Protein AF-0000000079853183 (afdb_homodimer)

Structure (mmCIF, N/CA/C/O backbone):
data_AF-0000000079853183-model_v1
#
loop_
_entity.id
_entity.type
_entity.pdbx_description
1 polymer 'Uncharacterized protein'
#
loop_
_atom_site.group_PDB
_atom_site.id
_atom_site.type_symbol
_atom_site.label_atom_id
_atom_site.label_alt_id
_atom_site.label_comp_id
_atom_site.label_asym_id
_atom_site.label_entity_id
_atom_site.label_seq_id
_atom_site.pdbx_PDB_ins_code
_atom_site.Cartn_x
_atom_site.Cartn_y
_atom_site.Cartn_z
_atom_site.occupancy
_atom_site.B_iso_or_equiv
_atom_site.auth_seq_id
_atom_site.auth_comp_id
_atom_site.auth_asym_id
_atom_site.auth_atom_id
_atom_site.pdbx_PDB_model_num
ATOM 1 N N . MET A 1 1 ? -36.906 18.156 43.125 1 25.98 1 MET A N 1
ATOM 2 C CA . MET A 1 1 ? -35.531 18.531 42.781 1 25.98 1 MET A CA 1
ATOM 3 C C . MET A 1 1 ? -35.062 17.734 41.562 1 25.98 1 MET A C 1
ATOM 5 O O . MET A 1 1 ? -35.094 16.5 41.594 1 25.98 1 MET A O 1
ATOM 9 N N . ALA A 1 2 ? -35.094 18.25 40.281 1 33.69 2 ALA A N 1
ATOM 10 C CA . ALA A 1 2 ? -35.031 17.578 38.969 1 33.69 2 ALA A CA 1
ATOM 11 C C . ALA A 1 2 ? -33.625 17.062 38.719 1 33.69 2 ALA A C 1
ATOM 13 O O . ALA A 1 2 ? -32.656 17.812 38.781 1 33.69 2 ALA A O 1
ATOM 14 N N . PHE A 1 3 ? -33.188 15.844 38.969 1 27.75 3 PHE A N 1
ATOM 15 C CA . PHE A 1 3 ? -31.875 15.227 38.812 1 27.75 3 PHE A CA 1
ATOM 16 C C . PHE A 1 3 ? -31.453 15.242 37.375 1 27.75 3 PHE A C 1
ATOM 18 O O . PHE A 1 3 ? -32.156 14.711 36.5 1 27.75 3 PHE A O 1
ATOM 25 N N . GLY A 1 4 ? -30.906 16.328 36.781 1 29.77 4 GLY A N 1
ATOM 26 C CA . GLY A 1 4 ? -30.391 16.516 35.406 1 29.77 4 GLY A CA 1
ATOM 27 C C . GLY A 1 4 ? -29.344 15.492 35.031 1 29.77 4 GLY A C 1
ATOM 28 O O . GLY A 1 4 ? -28.266 15.461 35.594 1 29.77 4 GLY A O 1
ATOM 29 N N . ILE A 1 5 ? -29.641 14.281 34.688 1 30.3 5 ILE A N 1
ATOM 30 C CA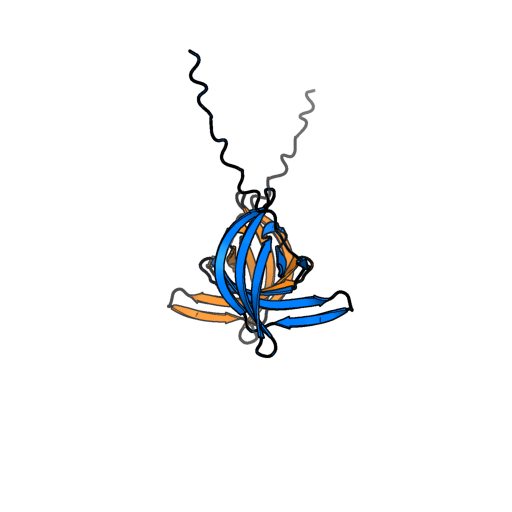 . ILE A 1 5 ? -28.781 13.211 34.219 1 30.3 5 ILE A CA 1
ATOM 31 C C . ILE A 1 5 ? -27.875 13.727 33.125 1 30.3 5 ILE A C 1
ATOM 33 O O . ILE A 1 5 ? -28.344 14.141 32.062 1 30.3 5 ILE A O 1
ATOM 37 N N . GLY A 1 6 ? -26.719 14.414 33.281 1 31.03 6 GLY A N 1
ATOM 38 C CA . GLY A 1 6 ? -25.672 14.945 32.438 1 31.03 6 GLY A CA 1
ATOM 39 C C . GLY A 1 6 ? -25.125 13.93 31.453 1 31.03 6 GLY A C 1
ATOM 40 O O . GLY A 1 6 ? -24.484 12.961 31.844 1 31.03 6 GLY A O 1
ATOM 41 N N . ILE A 1 7 ? -25.906 13.406 30.5 1 30.7 7 ILE A N 1
ATOM 42 C CA . ILE A 1 7 ? -25.438 12.5 29.453 1 30.7 7 ILE A CA 1
ATOM 43 C C . ILE A 1 7 ? -24.125 13.023 28.859 1 30.7 7 ILE A C 1
ATOM 45 O O . ILE A 1 7 ? -24.062 14.164 28.391 1 30.7 7 ILE A O 1
ATOM 49 N N . ASN A 1 8 ? -22.953 12.773 29.391 1 30.59 8 ASN A N 1
ATOM 50 C CA . ASN A 1 8 ? -21.641 13.016 28.812 1 30.59 8 ASN A CA 1
ATOM 51 C C . ASN A 1 8 ? -21.547 12.523 27.375 1 30.59 8 ASN A C 1
ATOM 53 O O . ASN A 1 8 ? -21.734 11.336 27.109 1 30.59 8 ASN A O 1
ATOM 57 N N . THR A 1 9 ? -22.125 13.125 26.375 1 31.36 9 THR A N 1
ATOM 58 C CA . THR A 1 9 ? -21.953 12.906 24.953 1 31.36 9 THR A CA 1
ATOM 59 C C . THR A 1 9 ? -20.469 12.75 24.609 1 31.36 9 THR A C 1
ATOM 61 O O . THR A 1 9 ? -19.719 13.719 24.656 1 31.36 9 THR A O 1
ATOM 64 N N . GLU A 1 10 ? -19.797 11.82 25.047 1 32.47 10 GLU A N 1
ATOM 65 C CA . GLU A 1 10 ? -18.438 11.484 24.625 1 32.47 10 GLU A CA 1
ATOM 66 C C . GLU A 1 10 ? -18.25 11.719 23.125 1 32.47 10 GLU A C 1
ATOM 68 O O . GLU A 1 10 ? -19.078 11.312 22.312 1 32.47 10 GLU A O 1
ATOM 73 N N . VAL A 1 11 ? -17.406 12.656 22.703 1 35.25 11 VAL A N 1
ATOM 74 C CA . VAL A 1 11 ? -16.906 13.297 21.5 1 35.25 11 VAL A CA 1
ATOM 75 C C . VAL A 1 11 ? -16.625 12.242 20.422 1 35.25 11 VAL A C 1
ATOM 77 O O . VAL A 1 11 ? -16.125 11.156 20.734 1 35.25 11 VAL A O 1
ATOM 80 N N . THR A 1 12 ? -17.266 12.039 19.312 1 36.81 12 THR A N 1
ATOM 81 C CA . THR A 1 12 ? -16.797 11.578 18 1 36.81 12 THR A CA 1
ATOM 82 C C . THR A 1 12 ? -15.297 11.836 17.859 1 36.81 12 THR A C 1
ATOM 84 O O . THR A 1 12 ? -14.828 12.945 18.125 1 36.81 12 THR A O 1
ATOM 87 N N . ASP A 1 13 ? -14.359 10.992 18.234 1 38.91 13 ASP A N 1
ATOM 88 C CA . ASP A 1 13 ? -12.914 11.109 18.047 1 38.91 13 ASP A CA 1
ATOM 89 C C . ASP A 1 13 ? -12.602 11.875 16.75 1 38.91 13 ASP A C 1
ATOM 91 O O . ASP A 1 13 ? -12.555 11.289 15.672 1 38.91 13 ASP A O 1
ATOM 95 N N . LYS A 1 14 ? -13.164 12.859 16.312 1 48.09 14 LYS A N 1
ATOM 96 C CA . LYS A 1 14 ? -12.883 13.828 15.266 1 48.09 14 LYS A CA 1
ATOM 97 C C . LYS A 1 14 ? -11.398 14.195 15.234 1 48.09 14 LYS A C 1
ATOM 99 O O . LYS A 1 14 ? -10.977 15.156 15.875 1 48.09 14 LYS A O 1
ATOM 104 N N . GLY A 1 15 ? -10.461 13.227 15.273 1 53.38 15 GLY A N 1
ATOM 105 C CA . GLY A 1 15 ? -9.047 13.547 15.32 1 53.38 15 GLY A CA 1
ATOM 106 C C . GLY A 1 15 ? -8.641 14.609 14.312 1 53.38 15 GLY A C 1
ATOM 107 O O . GLY A 1 15 ? -9.133 14.617 13.18 1 53.38 15 GLY A O 1
ATOM 108 N N . GLU A 1 16 ? -8.703 15.766 14.633 1 65.25 16 GLU A N 1
ATOM 109 C CA . GLU A 1 16 ? -8.102 16.797 13.797 1 65.25 16 GLU A CA 1
ATOM 110 C C . GLU A 1 16 ? -6.621 16.516 13.547 1 65.25 16 GLU A C 1
ATOM 112 O O . GLU A 1 16 ? -5.898 16.109 14.469 1 65.25 16 GLU A O 1
ATOM 117 N N . ILE A 1 17 ? -6.391 16.234 12.18 1 70.31 17 ILE A N 1
ATOM 118 C CA . ILE A 1 17 ? -4.973 16.156 11.844 1 70.31 17 ILE A CA 1
ATOM 119 C C . ILE A 1 17 ? -4.305 17.5 12.07 1 70.31 17 ILE A C 1
ATOM 121 O O . ILE A 1 17 ? -4.664 18.5 11.43 1 70.31 17 ILE A O 1
ATOM 125 N N . ARG A 1 18 ? -3.504 17.547 13.156 1 77.5 18 ARG A N 1
ATOM 126 C CA . ARG A 1 18 ? -2.785 18.781 13.484 1 77.5 18 ARG A CA 1
ATOM 127 C C . ARG A 1 18 ? -1.357 18.734 12.953 1 77.5 18 ARG A C 1
ATOM 129 O O . ARG A 1 18 ? -0.728 17.672 12.938 1 77.5 18 ARG A O 1
ATOM 136 N N . GLY A 1 19 ? -0.875 19.891 12.383 1 83.94 19 GLY A N 1
ATOM 137 C CA . GLY A 1 19 ? 0.48 20.016 11.867 1 83.94 19 GLY A CA 1
ATOM 138 C C . GLY A 1 19 ? 0.535 20.219 10.367 1 83.94 19 GLY A C 1
ATOM 139 O O . GLY A 1 19 ? -0.504 20.328 9.711 1 83.94 19 GLY A O 1
ATOM 140 N N . ARG A 1 20 ? 1.754 20.422 9.961 1 89.81 20 ARG A N 1
ATOM 141 C CA . ARG A 1 20 ? 1.954 20.562 8.523 1 89.81 20 ARG A CA 1
ATOM 142 C C . ARG A 1 20 ? 1.73 19.234 7.805 1 89.81 20 ARG A C 1
ATOM 144 O O . ARG A 1 20 ? 2.346 18.219 8.148 1 89.81 20 ARG A O 1
ATOM 151 N N . GLN A 1 21 ? 0.854 19.281 6.902 1 92.56 21 GLN A N 1
ATOM 152 C CA . GLN A 1 21 ? 0.519 18.078 6.152 1 92.56 21 GLN A CA 1
ATOM 153 C C . GLN A 1 21 ? 1.112 18.125 4.746 1 92.56 21 GLN A C 1
ATOM 155 O O . GLN A 1 21 ? 1.067 19.156 4.082 1 92.56 21 GLN A O 1
ATOM 160 N N . MET A 1 22 ? 1.707 17.016 4.34 1 95.19 22 MET A N 1
ATOM 161 C CA . MET A 1 22 ? 2.287 16.891 3.006 1 95.19 22 MET A CA 1
ATOM 162 C C . MET A 1 22 ? 1.784 15.625 2.312 1 95.19 22 MET A C 1
ATOM 164 O O . MET A 1 22 ? 1.82 14.539 2.891 1 95.19 22 MET A O 1
ATOM 168 N N . GLU A 1 23 ? 1.275 15.844 1.088 1 96.56 23 GLU A N 1
ATOM 169 C CA . GLU A 1 23 ? 1.021 14.664 0.269 1 96.56 23 GLU A CA 1
ATOM 170 C C . GLU A 1 23 ? 2.324 13.977 -0.121 1 96.56 23 GLU A C 1
ATOM 172 O O . GLU A 1 23 ? 3.258 14.617 -0.601 1 96.56 23 GLU A O 1
ATOM 177 N N . VAL A 1 24 ? 2.414 12.688 0.066 1 98.31 24 VAL A N 1
ATOM 178 C CA . VAL A 1 24 ? 3.688 12 -0.124 1 98.31 24 VAL A CA 1
ATOM 179 C C . VAL A 1 24 ? 3.477 10.734 -0.956 1 98.31 24 VAL A C 1
ATOM 181 O O . VAL A 1 24 ? 2.377 10.18 -0.982 1 98.31 24 VAL A O 1
ATOM 184 N N . ALA A 1 25 ? 4.488 10.383 -1.72 1 98.69 25 ALA A N 1
ATOM 185 C CA . ALA A 1 25 ? 4.578 9.031 -2.279 1 98.69 25 ALA A CA 1
ATOM 186 C C . ALA A 1 25 ? 5.176 8.062 -1.268 1 98.69 25 ALA A C 1
ATOM 188 O O . ALA A 1 25 ? 6.09 8.414 -0.52 1 98.69 25 ALA A O 1
ATOM 189 N N . VAL A 1 26 ? 4.668 6.875 -1.236 1 98.75 26 VAL A N 1
ATOM 190 C CA . VAL A 1 26 ? 5.121 5.93 -0.222 1 98.75 26 VAL A CA 1
ATOM 191 C C . VAL A 1 26 ? 5.301 4.547 -0.846 1 98.75 26 VAL A C 1
ATOM 193 O O . VAL A 1 26 ? 4.41 4.051 -1.54 1 98.75 26 VAL A O 1
ATOM 196 N N . GLY A 1 27 ? 6.496 3.986 -0.7 1 98.62 27 GLY A N 1
ATOM 197 C CA . GLY A 1 27 ? 6.684 2.557 -0.892 1 98.62 27 GLY A CA 1
ATOM 198 C C . GLY A 1 27 ? 6.32 1.738 0.332 1 98.62 27 GLY A C 1
ATOM 199 O O . GLY A 1 27 ? 6.816 2 1.43 1 98.62 27 GLY A O 1
ATOM 200 N N . CYS A 1 28 ? 5.5 0.729 0.17 1 98 28 CYS A N 1
ATOM 201 C CA . CYS A 1 28 ? 5.023 -0.04 1.313 1 98 28 CYS A CA 1
ATOM 202 C C . CYS A 1 28 ? 5.027 -1.533 1.009 1 98 28 CYS A C 1
ATOM 204 O O . CYS A 1 28 ? 4.984 -1.933 -0.156 1 98 28 CYS A O 1
ATOM 206 N N . TRP A 1 29 ? 5.117 -2.25 2.107 1 98.44 29 TRP A N 1
ATOM 207 C CA . TRP A 1 29 ? 4.918 -3.695 2.086 1 98.44 29 TRP A CA 1
ATOM 208 C C . TRP A 1 29 ? 3.639 -4.078 2.824 1 98.44 29 TRP A C 1
ATOM 210 O O . TRP A 1 29 ? 3.436 -3.678 3.975 1 98.44 29 TRP A O 1
ATOM 220 N N . PHE A 1 30 ? 2.775 -4.789 2.158 1 98.38 30 PHE A N 1
ATOM 221 C CA . PHE A 1 30 ? 1.608 -5.41 2.773 1 98.38 30 PHE A CA 1
ATOM 222 C C . PHE A 1 30 ? 1.848 -6.895 3.018 1 98.38 30 PHE A C 1
ATOM 224 O O . PHE A 1 30 ? 2.098 -7.648 2.076 1 98.38 30 PHE A O 1
ATOM 231 N N . THR A 1 31 ? 1.721 -7.281 4.211 1 97.94 31 THR A N 1
ATOM 232 C CA . THR A 1 31 ? 1.8 -8.711 4.473 1 97.94 31 THR A CA 1
ATOM 233 C C . THR A 1 31 ? 0.497 -9.406 4.086 1 97.94 31 THR A C 1
ATOM 235 O O . THR A 1 31 ? -0.537 -8.75 3.928 1 97.94 31 THR A O 1
ATOM 238 N N . SER A 1 32 ? 0.526 -10.695 3.969 1 97 32 SER A N 1
ATOM 239 C CA . SER A 1 32 ? -0.671 -11.453 3.615 1 97 32 SER A CA 1
ATOM 240 C C . SER A 1 32 ? -1.735 -11.344 4.703 1 97 32 SER A C 1
ATOM 242 O O . SER A 1 32 ? -2.918 -11.578 4.445 1 97 32 SER A O 1
ATOM 244 N N . LYS A 1 33 ? -1.339 -10.961 5.852 1 95.31 33 LYS A N 1
ATOM 245 C CA . LYS A 1 33 ? -2.266 -10.883 6.98 1 95.31 33 LYS A CA 1
ATOM 246 C C . LYS A 1 33 ? -2.775 -9.461 7.172 1 95.31 33 LYS A C 1
ATOM 248 O O . LYS A 1 33 ? -3.506 -9.18 8.125 1 95.31 33 LYS A O 1
ATOM 253 N N . GLY A 1 34 ? -2.365 -8.539 6.359 1 94.5 34 GLY A N 1
ATOM 254 C CA . GLY A 1 34 ? -2.961 -7.215 6.383 1 94.5 34 GLY A CA 1
ATOM 255 C C . GLY A 1 34 ? -2.125 -6.199 7.133 1 94.5 34 GLY A C 1
ATOM 256 O O . GLY A 1 34 ? -2.582 -5.082 7.395 1 94.5 34 GLY A O 1
ATOM 257 N N . ASN A 1 35 ? -0.889 -6.641 7.539 1 95.56 35 ASN A N 1
ATOM 258 C CA . ASN A 1 35 ? 0.018 -5.648 8.109 1 95.56 35 ASN A CA 1
ATOM 259 C C . ASN A 1 35 ? 0.662 -4.793 7.02 1 95.56 35 ASN A C 1
ATOM 261 O O . ASN A 1 35 ? 1.093 -5.312 5.988 1 95.56 35 ASN A O 1
ATOM 265 N N . THR A 1 36 ? 0.672 -3.486 7.254 1 97.25 36 THR A N 1
ATOM 266 C CA . THR A 1 36 ? 1.245 -2.514 6.328 1 97.25 36 THR A CA 1
ATOM 267 C C . THR A 1 36 ? 2.525 -1.912 6.902 1 97.25 36 THR A C 1
ATOM 269 O O . THR A 1 36 ? 2.531 -1.408 8.023 1 97.25 36 THR A O 1
ATOM 272 N N . ILE A 1 37 ? 3.541 -1.928 6.102 1 97.25 37 ILE A N 1
ATOM 273 C CA . ILE A 1 37 ? 4.852 -1.466 6.551 1 97.25 37 ILE A CA 1
ATOM 274 C C . ILE A 1 37 ? 5.391 -0.425 5.574 1 97.25 37 ILE A C 1
ATOM 276 O O . ILE A 1 37 ? 5.945 -0.775 4.527 1 97.25 37 ILE A O 1
ATOM 280 N N . PRO A 1 38 ? 5.207 0.831 5.926 1 98.38 38 PRO A N 1
ATOM 281 C CA . PRO A 1 38 ? 5.863 1.835 5.086 1 98.38 38 PRO A CA 1
ATOM 282 C C . PRO A 1 38 ? 7.379 1.675 5.055 1 98.38 38 PRO A C 1
ATOM 284 O O . PRO A 1 38 ? 8.008 1.462 6.094 1 98.38 38 PRO A O 1
ATOM 287 N N . GLN A 1 39 ? 7.922 1.811 3.869 1 97.81 39 GLN A N 1
ATOM 288 C CA . GLN A 1 39 ? 9.344 1.522 3.727 1 97.81 39 GLN A CA 1
ATOM 289 C C . GLN A 1 39 ? 10.102 2.727 3.168 1 97.81 39 GLN A C 1
ATOM 291 O O . GLN A 1 39 ? 11.305 2.857 3.367 1 97.81 39 GLN A O 1
ATOM 296 N N . MET A 1 40 ? 9.477 3.557 2.459 1 98.25 40 MET A N 1
ATOM 297 C CA . MET A 1 40 ? 10.078 4.734 1.837 1 98.25 40 MET A CA 1
ATOM 298 C C . MET A 1 40 ? 9.039 5.836 1.652 1 98.25 40 MET A C 1
ATOM 300 O O . MET A 1 40 ? 7.887 5.562 1.314 1 98.25 40 MET A O 1
ATOM 304 N N . VAL A 1 41 ? 9.508 7.043 1.8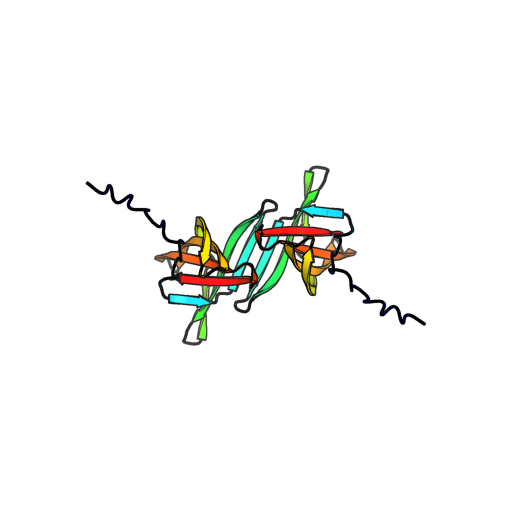47 1 98.19 41 VAL A N 1
ATOM 305 C CA . VAL A 1 41 ? 8.641 8.195 1.625 1 98.19 41 VAL A CA 1
ATOM 306 C C . VAL A 1 41 ? 9.352 9.211 0.733 1 98.19 41 VAL A C 1
ATOM 308 O O . VAL A 1 41 ? 10.547 9.469 0.906 1 98.19 41 VAL A O 1
ATOM 311 N N . LYS A 1 42 ? 8.602 9.68 -0.161 1 98.12 42 LYS A N 1
ATOM 312 C CA . LYS A 1 42 ? 9.102 10.727 -1.048 1 98.12 42 LYS A CA 1
ATOM 313 C C . LYS A 1 42 ? 8.125 11.891 -1.127 1 98.12 42 LYS A C 1
ATOM 315 O O . LYS A 1 42 ? 6.91 11.688 -1.189 1 98.12 42 LYS A O 1
ATOM 320 N N . TRP A 1 43 ? 8.672 13.086 -1.083 1 96.69 43 TRP A N 1
ATOM 321 C CA . TRP A 1 43 ? 7.801 14.242 -1.262 1 96.69 43 TRP A CA 1
ATOM 322 C C . TRP A 1 43 ? 8.562 15.406 -1.891 1 96.69 43 TRP A C 1
ATOM 324 O O . TRP A 1 43 ? 9.797 15.414 -1.897 1 96.69 43 TRP A O 1
ATOM 334 N N . GLU A 1 44 ? 7.789 16.203 -2.455 1 95.06 44 GLU A N 1
ATOM 335 C CA . GLU A 1 44 ? 8.312 17.453 -2.994 1 95.06 44 GLU A CA 1
ATOM 336 C C . GLU A 1 44 ? 7.992 18.641 -2.076 1 95.06 44 GLU A C 1
ATOM 338 O O . GLU A 1 44 ? 6.84 18.828 -1.69 1 95.06 44 GLU A O 1
ATOM 343 N N . ASP A 1 45 ? 9.109 19.406 -1.812 1 89.94 45 ASP A N 1
ATOM 344 C CA . ASP A 1 45 ? 8.844 20.547 -0.949 1 89.94 45 ASP A CA 1
ATOM 345 C C . ASP A 1 45 ? 8.43 21.781 -1.769 1 89.94 45 ASP A C 1
ATOM 347 O O . ASP A 1 45 ? 8.25 21.688 -2.984 1 89.94 45 ASP A O 1
ATOM 351 N N . ALA A 1 46 ? 8.172 22.906 -1.022 1 88.88 46 ALA A N 1
ATOM 352 C CA . ALA A 1 46 ? 7.641 24.141 -1.625 1 88.88 46 ALA A CA 1
ATOM 353 C C . ALA A 1 46 ? 8.594 24.672 -2.688 1 88.88 46 ALA A C 1
ATOM 355 O O . ALA A 1 46 ? 8.164 25.375 -3.609 1 88.88 46 ALA A O 1
ATOM 356 N N . GLU A 1 47 ? 9.867 24.391 -2.619 1 93.62 47 GLU A N 1
ATOM 357 C CA . GLU A 1 47 ? 10.867 24.891 -3.562 1 93.62 47 GLU A CA 1
ATOM 358 C C . GLU A 1 47 ? 11.031 23.938 -4.746 1 93.62 47 GLU A C 1
ATOM 360 O O . GLU A 1 47 ? 11.805 24.203 -5.664 1 93.62 47 GLU A O 1
ATOM 365 N N . GLY A 1 48 ? 10.367 22.859 -4.703 1 92.31 48 GLY A N 1
ATOM 366 C CA . GLY A 1 48 ? 10.422 21.891 -5.797 1 92.31 48 GLY A CA 1
ATOM 367 C C . GLY A 1 48 ? 11.461 20.812 -5.59 1 92.31 48 GLY A C 1
ATOM 368 O O . GLY A 1 48 ? 11.672 19.969 -6.469 1 92.31 48 GLY A O 1
ATOM 369 N N . PHE A 1 49 ? 12.133 20.828 -4.43 1 94.31 49 PHE A N 1
ATOM 370 C CA . PHE A 1 49 ? 13.133 19.797 -4.148 1 94.31 49 PHE A CA 1
ATOM 371 C C . PHE A 1 49 ? 12.461 18.516 -3.684 1 94.31 49 PHE A C 1
ATOM 373 O O . PHE A 1 49 ? 11.523 18.547 -2.883 1 94.31 49 PHE A O 1
ATOM 380 N N . VAL A 1 50 ? 12.961 17.422 -4.203 1 95.31 50 VAL A N 1
ATOM 381 C CA . VAL A 1 50 ? 12.43 16.109 -3.846 1 95.31 50 VAL A CA 1
ATOM 382 C C . VAL A 1 50 ? 13.242 15.516 -2.697 1 95.31 50 VAL A C 1
ATOM 384 O O . VAL A 1 50 ? 14.477 15.477 -2.752 1 95.31 50 VAL A O 1
ATOM 387 N N . HIS A 1 51 ? 12.508 15.109 -1.699 1 94.44 51 HIS A N 1
ATOM 388 C CA . HIS A 1 51 ? 13.109 14.453 -0.542 1 94.44 51 HIS A CA 1
ATOM 389 C C . HIS A 1 51 ? 12.711 12.984 -0.466 1 94.44 51 HIS A C 1
ATOM 391 O O . HIS A 1 51 ? 11.57 12.633 -0.783 1 94.44 51 HIS A O 1
ATOM 397 N N . THR A 1 52 ? 13.688 12.195 -0.102 1 96.69 52 THR A N 1
ATOM 398 C CA . THR A 1 52 ? 13.438 10.773 0.069 1 96.69 52 THR A CA 1
ATOM 399 C C . THR A 1 52 ? 13.938 10.297 1.432 1 96.69 52 THR A C 1
ATOM 401 O O . THR A 1 52 ? 15.055 10.617 1.84 1 96.69 52 THR A O 1
ATOM 404 N N . ILE A 1 53 ? 13.102 9.531 2.092 1 95.81 53 ILE A N 1
ATOM 405 C CA . ILE A 1 53 ? 13.484 8.914 3.355 1 95.81 53 ILE A CA 1
ATOM 406 C C . ILE A 1 53 ? 13.273 7.402 3.277 1 95.81 53 ILE A C 1
ATOM 408 O O . ILE A 1 53 ? 12.188 6.941 2.91 1 95.81 53 ILE A O 1
ATOM 412 N N . LYS A 1 54 ? 14.273 6.672 3.691 1 96.5 54 LYS A N 1
ATOM 413 C CA . LYS A 1 54 ? 14.172 5.215 3.682 1 96.5 54 LYS A CA 1
ATOM 414 C C . LYS A 1 54 ? 14.32 4.645 5.09 1 96.5 54 LYS A C 1
ATOM 416 O O . LYS A 1 54 ? 14.008 3.479 5.328 1 96.5 54 LYS A O 1
ATOM 421 N N . SER A 1 55 ? 14.883 5.434 5.934 1 96.81 55 SER A N 1
ATOM 422 C CA . SER A 1 55 ? 15.023 4.996 7.32 1 96.81 55 SER A CA 1
ATOM 423 C C . SER A 1 55 ? 13.773 5.332 8.133 1 96.81 55 SER A C 1
ATOM 425 O O . SER A 1 55 ? 13.68 6.414 8.711 1 96.81 55 SER A O 1
ATOM 427 N N . ILE A 1 56 ? 12.859 4.406 8.156 1 97.56 56 ILE A N 1
ATOM 428 C CA . ILE A 1 56 ? 11.57 4.578 8.828 1 97.56 56 ILE A CA 1
ATOM 429 C C . ILE A 1 56 ? 11.383 3.467 9.867 1 97.56 56 ILE A C 1
ATOM 431 O O . ILE A 1 56 ? 11.508 2.283 9.539 1 97.56 56 ILE A O 1
ATOM 435 N N . LYS A 1 57 ? 11.188 3.826 11.023 1 97.44 57 LYS A N 1
ATOM 436 C CA . LYS A 1 57 ? 10.812 2.904 12.086 1 97.44 57 LYS A CA 1
ATOM 437 C C . LYS A 1 57 ? 9.398 3.199 12.602 1 97.44 57 LYS A C 1
ATOM 439 O O . LYS A 1 57 ? 9.148 4.266 13.164 1 97.44 57 LYS A O 1
ATOM 444 N N . VAL A 1 58 ? 8.492 2.273 12.414 1 97.88 58 VAL A N 1
ATOM 445 C CA . VAL A 1 58 ? 7.133 2.445 12.922 1 97.88 58 VAL A CA 1
ATOM 446 C C . VAL A 1 58 ? 7.098 2.156 14.422 1 97.88 58 VAL A C 1
ATOM 448 O O . VAL A 1 58 ? 7.469 1.065 14.859 1 97.88 58 VAL A O 1
ATOM 451 N N . LEU A 1 59 ? 6.668 3.109 15.102 1 97.62 59 LEU A N 1
ATOM 452 C CA . LEU A 1 59 ? 6.582 2.955 16.547 1 97.62 59 LEU A CA 1
ATOM 453 C C . LEU A 1 59 ? 5.266 2.293 16.953 1 97.62 59 LEU A C 1
ATOM 455 O O . LEU A 1 59 ? 5.246 1.405 17.797 1 97.62 59 LEU A O 1
ATOM 459 N N . TYR A 1 60 ? 4.184 2.705 16.406 1 97.12 60 TYR A N 1
ATOM 460 C CA . TYR A 1 60 ? 2.869 2.088 16.547 1 97.12 60 TYR A CA 1
ATOM 461 C C . TYR A 1 60 ? 1.934 2.52 15.43 1 97.12 60 TYR A C 1
ATOM 463 O O . TYR A 1 60 ? 2.26 3.422 14.648 1 97.12 60 TYR A O 1
ATOM 471 N N . LYS A 1 61 ? 0.901 1.845 15.297 1 96.94 61 LYS A N 1
ATOM 472 C CA . LYS A 1 61 ? -0.125 2.18 14.32 1 96.94 61 LYS A CA 1
ATOM 473 C C . LYS A 1 61 ? -1.521 2.076 14.922 1 96.94 61 LYS A C 1
ATOM 475 O O . LYS A 1 61 ? -1.736 1.319 15.875 1 96.94 61 LYS A O 1
ATOM 480 N N . GLU A 1 62 ? -2.408 2.863 14.32 1 95.12 62 GLU A N 1
ATOM 481 C CA . GLU A 1 62 ? -3.781 2.896 14.82 1 95.12 62 GLU A CA 1
ATOM 482 C C . GLU A 1 62 ? -4.766 3.234 13.703 1 95.12 62 GLU A C 1
ATOM 484 O O . GLU A 1 62 ? -4.504 4.117 12.891 1 95.12 62 GLU A O 1
ATOM 489 N N . GLN A 1 63 ? -5.859 2.508 13.766 1 93.69 63 GLN A N 1
ATOM 490 C CA . GLN A 1 63 ? -6.949 2.879 12.867 1 93.69 63 GLN A CA 1
ATOM 491 C C . GLN A 1 63 ? -7.715 4.086 13.406 1 93.69 63 GLN A C 1
ATOM 493 O O . GLN A 1 63 ? -8.086 4.117 14.578 1 93.69 63 GLN A O 1
ATOM 498 N N . LYS A 1 64 ? -7.926 5.074 12.562 1 91.44 64 LYS A N 1
ATOM 499 C CA . LYS A 1 64 ? -8.617 6.297 12.961 1 91.44 64 LYS A CA 1
ATOM 500 C C . LYS A 1 64 ? -9.695 6.668 11.938 1 91.44 64 LYS A C 1
ATOM 502 O O . LYS A 1 64 ? -9.641 6.234 10.789 1 91.44 64 LYS A O 1
ATOM 507 N N . ASN A 1 65 ? -10.656 7.414 12.43 1 88.56 65 ASN A N 1
ATOM 508 C C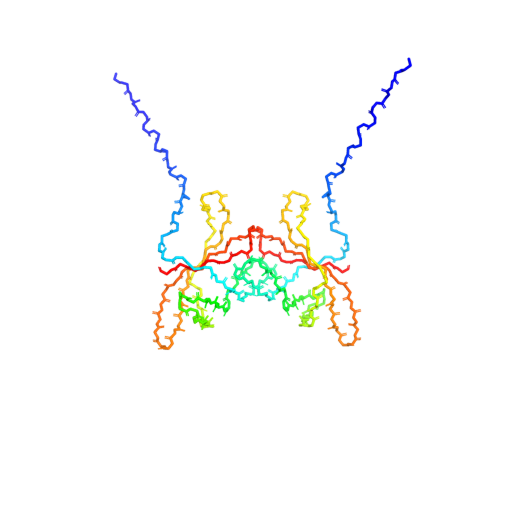A . ASN A 1 65 ? -11.656 8.055 11.578 1 88.56 65 ASN A CA 1
ATOM 509 C C . ASN A 1 65 ? -11.531 9.57 11.609 1 88.56 65 ASN A C 1
ATOM 511 O O . ASN A 1 65 ? -11.828 10.203 12.625 1 88.56 65 ASN A O 1
ATOM 515 N N . TYR A 1 66 ? -11.047 10.039 10.492 1 83.44 66 TYR A N 1
ATOM 516 C CA . TYR A 1 66 ? -10.938 11.484 10.375 1 83.44 66 TYR A CA 1
ATOM 517 C C . TYR A 1 66 ? -12.086 12.047 9.539 1 83.44 66 TYR A C 1
ATOM 519 O O . TYR A 1 66 ? -12.188 11.781 8.344 1 83.44 66 TYR A O 1
ATOM 527 N N . ALA A 1 67 ? -12.977 12.82 10.227 1 83.69 67 ALA A N 1
ATOM 528 C CA . ALA A 1 67 ? -14.102 13.438 9.516 1 83.69 67 ALA A CA 1
ATOM 529 C C . ALA A 1 67 ? -14.898 12.391 8.734 1 83.69 67 ALA A C 1
ATOM 531 O O . ALA A 1 67 ? -15.234 12.602 7.57 1 83.69 67 ALA A O 1
ATOM 532 N N . GLY A 1 68 ? -15.016 11.195 9.227 1 83.12 68 GLY A N 1
ATOM 533 C CA . GLY A 1 68 ? -15.812 10.148 8.609 1 83.12 68 GLY A CA 1
ATOM 534 C C . GLY A 1 68 ? -15.008 9.25 7.68 1 83.12 68 GLY A C 1
ATOM 535 O O . GLY A 1 68 ? -15.555 8.32 7.09 1 83.12 68 GLY A O 1
ATOM 536 N N . VAL A 1 69 ? -13.82 9.641 7.523 1 87.38 69 VAL A N 1
ATOM 537 C CA . VAL A 1 69 ? -12.984 8.867 6.613 1 87.38 69 VAL A CA 1
ATOM 538 C C . VAL A 1 69 ? -12.133 7.883 7.41 1 87.38 69 VAL A C 1
ATOM 540 O O . VAL A 1 69 ? -11.438 8.266 8.352 1 87.38 69 VAL A O 1
ATOM 543 N N . SER A 1 70 ? -12.195 6.586 7.051 1 88.31 70 SER A N 1
ATOM 544 C CA . SER A 1 70 ? -11.391 5.551 7.688 1 88.31 70 SER A CA 1
ATOM 545 C C . SER A 1 70 ? -9.93 5.648 7.25 1 88.31 70 SER A C 1
ATOM 547 O O . SER A 1 70 ? -9.633 5.688 6.055 1 88.31 70 SER A O 1
ATOM 549 N N . THR A 1 71 ? -9.008 5.766 8.234 1 94.81 71 THR A N 1
ATOM 550 C CA . THR A 1 71 ? -7.582 5.914 7.945 1 94.81 71 THR A CA 1
ATOM 551 C C . THR A 1 71 ? -6.746 5.027 8.859 1 94.81 71 THR A C 1
ATOM 553 O O . THR A 1 71 ? -7.23 4.562 9.898 1 94.81 71 THR A O 1
ATOM 556 N N . MET A 1 72 ? -5.613 4.707 8.383 1 96.44 72 MET A N 1
ATOM 557 C CA . MET A 1 72 ? -4.582 4.113 9.234 1 96.44 72 MET A CA 1
ATOM 558 C C . MET A 1 72 ? -3.461 5.109 9.5 1 96.44 72 MET A C 1
ATOM 560 O O . MET A 1 72 ? -2.924 5.715 8.578 1 96.44 72 MET A O 1
ATOM 564 N N . GLU A 1 73 ? -3.209 5.266 10.789 1 96.81 73 GLU A N 1
ATOM 565 C CA . GLU A 1 73 ? -2.145 6.176 11.203 1 96.81 73 GLU A CA 1
ATOM 566 C C . GLU A 1 73 ? -0.933 5.41 11.719 1 96.81 73 GLU A C 1
ATOM 568 O O . GLU A 1 73 ? -1.073 4.496 12.539 1 96.81 73 GLU A O 1
ATOM 573 N N . TYR A 1 74 ? 0.216 5.832 11.258 1 97.81 74 TYR A N 1
ATOM 574 C CA . TYR A 1 74 ? 1.485 5.266 11.703 1 97.81 74 TYR A CA 1
ATOM 575 C C . TYR A 1 74 ? 2.359 6.332 12.352 1 97.81 74 TYR A C 1
ATOM 577 O O . TYR A 1 74 ? 2.748 7.305 11.703 1 97.81 74 TYR A O 1
ATOM 585 N N . MET A 1 75 ? 2.615 6.129 13.602 1 97.81 75 MET A N 1
ATOM 586 C CA . MET A 1 75 ? 3.654 6.938 14.234 1 97.81 75 MET A CA 1
ATOM 587 C C . MET A 1 75 ? 5.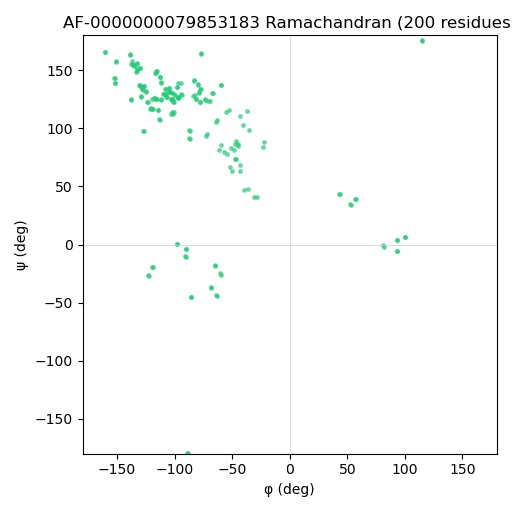039 6.375 13.93 1 97.81 75 MET A C 1
ATOM 589 O O . MET A 1 75 ? 5.312 5.207 14.211 1 97.81 75 MET A O 1
ATOM 593 N N . CYS A 1 76 ? 5.848 7.293 13.391 1 98.19 76 CYS A N 1
ATOM 594 C CA . CYS A 1 76 ? 7.129 6.789 12.906 1 98.19 76 CYS A CA 1
ATOM 595 C C . CYS A 1 76 ? 8.281 7.625 13.438 1 98.19 76 CYS A C 1
ATOM 597 O O . CYS A 1 76 ? 8.117 8.812 13.727 1 98.19 76 CYS A O 1
ATOM 599 N N . GLU A 1 77 ? 9.406 6.953 13.555 1 97.88 77 GLU A N 1
ATOM 600 C CA . GLU A 1 77 ? 10.703 7.629 13.625 1 97.88 77 GLU A CA 1
ATOM 601 C C . GLU A 1 77 ? 11.43 7.566 12.289 1 97.88 77 GLU A C 1
ATOM 603 O O . GLU A 1 77 ? 11.555 6.496 11.688 1 97.88 77 GLU A O 1
ATOM 608 N N . ILE A 1 78 ? 11.773 8.781 11.867 1 96.12 78 ILE A N 1
ATOM 609 C CA . ILE A 1 78 ? 12.547 8.82 10.633 1 96.12 78 ILE A CA 1
ATOM 610 C C . ILE A 1 78 ? 13.93 9.398 10.914 1 96.12 78 ILE A C 1
ATOM 612 O O . ILE A 1 78 ? 14.102 10.211 11.82 1 96.12 78 ILE A O 1
ATOM 616 N N . THR A 1 79 ? 14.898 8.945 10.148 1 94.19 79 THR A N 1
ATOM 617 C CA . THR A 1 79 ? 16.266 9.414 10.328 1 94.19 79 THR A CA 1
ATOM 618 C C . THR A 1 79 ? 16.797 10.055 9.047 1 94.19 79 THR A C 1
ATOM 620 O O . THR A 1 79 ? 16.812 9.422 7.984 1 94.19 79 THR A O 1
ATOM 623 N N . GLU A 1 80 ? 17.094 11.375 9.172 1 86.69 80 GLU A N 1
ATOM 624 C CA . GLU A 1 80 ? 17.75 12.117 8.102 1 86.69 80 GLU A CA 1
ATOM 625 C C . GLU A 1 80 ? 19.094 12.656 8.547 1 86.69 80 GLU A C 1
ATOM 627 O O . GLU A 1 80 ? 19.172 13.508 9.438 1 86.69 80 GLU A O 1
ATOM 632 N N . GLU A 1 81 ? 20.094 12.359 7.816 1 85.31 81 GLU A N 1
ATOM 633 C CA . GLU A 1 81 ? 21.422 12.875 8.117 1 85.31 81 GLU A CA 1
ATOM 634 C C . GLU A 1 81 ? 21.719 12.812 9.617 1 85.31 81 GLU A C 1
ATOM 636 O O . GLU A 1 81 ? 22.141 13.805 10.219 1 85.31 81 GLU A O 1
ATOM 641 N N . GLU A 1 82 ? 21.453 11.812 10.383 1 87.25 82 GLU A N 1
ATOM 642 C CA . GLU A 1 82 ? 21.781 11.531 11.781 1 87.25 82 GLU A CA 1
ATOM 643 C C . GLU A 1 82 ? 20.812 12.234 12.719 1 87.25 82 GLU A C 1
ATOM 645 O O . GLU A 1 82 ? 21.016 12.258 13.938 1 87.25 82 GLU A O 1
ATOM 650 N N . ILE A 1 83 ? 19.922 12.961 12.156 1 92.06 83 ILE A N 1
ATOM 651 C CA . ILE A 1 83 ? 18.875 13.578 12.969 1 92.06 83 ILE A CA 1
ATOM 652 C C . ILE A 1 83 ? 17.625 12.703 12.945 1 92.06 83 ILE A C 1
ATOM 654 O O . ILE A 1 83 ? 17.141 12.32 11.883 1 92.06 83 ILE A O 1
ATOM 658 N N . ILE A 1 84 ? 17.125 12.359 14.164 1 94.06 84 ILE A N 1
ATOM 659 C CA . ILE A 1 84 ? 15.93 11.531 14.312 1 94.06 84 ILE A CA 1
ATOM 660 C C . ILE A 1 84 ? 14.719 12.414 14.602 1 94.06 84 ILE A C 1
ATOM 662 O O . ILE A 1 84 ? 14.781 13.297 15.461 1 94.06 84 ILE A O 1
ATOM 666 N N . ARG A 1 85 ? 13.688 12.219 13.844 1 94.19 85 ARG A N 1
ATOM 667 C CA . ARG A 1 85 ? 12.438 12.945 14.047 1 94.19 85 ARG A CA 1
ATOM 668 C C . ARG A 1 85 ? 11.242 12 14.031 1 94.19 85 ARG A C 1
ATOM 670 O O . ARG A 1 85 ? 11.305 10.93 13.422 1 94.19 85 ARG A O 1
ATOM 677 N N . GLN A 1 86 ? 10.219 12.438 14.781 1 95.94 86 GLN A N 1
ATOM 678 C CA . GLN A 1 86 ? 8.969 11.688 14.75 1 95.94 86 GLN A CA 1
ATOM 679 C C . GLN A 1 86 ? 7.969 12.328 13.789 1 95.94 86 GLN A C 1
ATOM 681 O O . GLN A 1 86 ? 7.797 13.547 13.789 1 95.94 86 GLN A O 1
ATOM 686 N N . VAL A 1 87 ? 7.375 11.523 13.039 1 96.56 87 VAL A N 1
ATOM 687 C CA . VAL A 1 87 ? 6.348 11.977 12.109 1 96.56 87 VAL A CA 1
ATOM 688 C C . VAL A 1 87 ? 5.18 10.992 12.109 1 96.56 87 VAL A C 1
ATOM 690 O O . VAL A 1 87 ? 5.309 9.867 12.578 1 96.56 87 VAL A O 1
ATOM 693 N N . LYS A 1 88 ? 4.062 11.461 11.578 1 97.19 88 LYS A N 1
ATOM 694 C CA . LYS A 1 88 ? 2.924 10.586 11.312 1 97.19 88 LYS A CA 1
ATOM 695 C C . LYS A 1 88 ? 2.748 10.359 9.812 1 97.19 88 LYS A C 1
ATOM 697 O O . LYS A 1 88 ? 2.811 11.297 9.023 1 97.19 88 LYS A O 1
ATOM 702 N N . LEU A 1 89 ? 2.643 9.141 9.5 1 97.94 89 LEU A N 1
ATOM 703 C CA . LEU A 1 89 ? 2.164 8.773 8.172 1 97.94 89 LEU A CA 1
ATOM 704 C C . LEU A 1 89 ? 0.715 8.305 8.227 1 97.94 89 LEU A C 1
ATOM 706 O O . LEU A 1 89 ? 0.379 7.406 9.008 1 97.94 89 LEU A O 1
ATOM 710 N N . ILE A 1 90 ? -0.115 8.914 7.457 1 97.25 90 ILE A N 1
ATOM 711 C CA . ILE A 1 90 ? -1.538 8.594 7.453 1 97.25 90 ILE A CA 1
ATOM 712 C C . ILE A 1 90 ? -1.94 8.047 6.086 1 97.25 90 ILE A C 1
ATOM 714 O O . ILE A 1 90 ? -1.714 8.695 5.059 1 97.25 90 ILE A O 1
ATOM 718 N N . PHE A 1 91 ? -2.51 6.934 6.156 1 97.31 91 PHE A N 1
ATOM 719 C CA . PHE A 1 91 ? -2.982 6.277 4.941 1 97.31 91 PHE A CA 1
ATOM 720 C C . PHE A 1 91 ? -4.492 6.43 4.797 1 97.31 91 PHE A C 1
ATOM 722 O O . PHE A 1 91 ? -5.258 5.871 5.582 1 97.31 91 PHE A O 1
ATOM 729 N N . PHE A 1 92 ? -4.867 7.172 3.801 1 95.25 92 PHE A N 1
ATOM 730 C CA . PHE A 1 92 ? -6.27 7.277 3.42 1 95.25 92 PHE A CA 1
ATOM 731 C C . PHE A 1 92 ? -6.66 6.156 2.465 1 95.25 92 PHE A C 1
ATOM 733 O O . PHE A 1 92 ? -6.516 6.293 1.247 1 95.25 92 PHE A O 1
ATOM 740 N N . MET A 1 93 ? -7.234 5.16 3.004 1 92.88 93 MET A N 1
ATOM 741 C CA . MET A 1 93 ? -7.371 3.883 2.307 1 92.88 93 MET A CA 1
ATOM 742 C C . MET A 1 93 ? -8.242 4.035 1.062 1 92.88 93 MET A C 1
ATOM 744 O O . MET A 1 93 ? -7.879 3.557 -0.014 1 92.88 93 MET A O 1
ATOM 748 N N . GLU A 1 94 ? -9.312 4.73 1.137 1 89.69 94 GLU A N 1
ATOM 749 C CA . GLU A 1 94 ? -10.25 4.828 0.019 1 89.69 94 GLU A CA 1
ATOM 750 C C . GLU A 1 94 ? -9.641 5.605 -1.144 1 89.69 94 GLU A C 1
ATOM 752 O O . GLU A 1 94 ? -9.859 5.262 -2.309 1 89.69 94 GLU A O 1
ATOM 757 N N . GLU A 1 95 ? -8.906 6.586 -0.81 1 92.94 95 GLU A N 1
ATOM 758 C CA . GLU A 1 95 ? -8.289 7.402 -1.852 1 92.94 95 GLU A CA 1
ATOM 759 C C . GLU A 1 95 ? -6.918 6.863 -2.24 1 92.94 95 GLU A C 1
ATOM 761 O O . GLU A 1 95 ? -6.336 7.285 -3.242 1 92.94 95 GLU A O 1
ATOM 766 N N . ARG A 1 96 ? -6.391 5.93 -1.491 1 95.31 96 ARG A N 1
ATOM 767 C CA . ARG A 1 96 ? -5.074 5.336 -1.688 1 95.31 96 ARG A CA 1
ATOM 768 C C . ARG A 1 96 ? -3.984 6.406 -1.674 1 95.31 96 ARG A C 1
ATOM 770 O O . ARG A 1 96 ? -3.072 6.383 -2.502 1 95.31 96 ARG A O 1
ATOM 777 N N . LYS A 1 97 ? -4.188 7.363 -0.759 1 96.62 97 LYS A N 1
ATOM 778 C CA . LYS A 1 97 ? -3.24 8.461 -0.588 1 96.62 97 LYS A CA 1
ATOM 779 C C . LYS A 1 97 ? -2.609 8.43 0.801 1 96.62 97 LYS A C 1
ATOM 781 O O . LYS A 1 97 ? -3.246 8.016 1.77 1 96.62 97 LYS A O 1
ATOM 786 N N . TRP A 1 98 ? -1.407 8.875 0.755 1 97.69 98 TRP A N 1
ATOM 787 C CA . TRP A 1 98 ? -0.687 9.031 2.014 1 97.69 98 TRP A CA 1
ATOM 788 C C . TRP A 1 98 ? -0.427 10.508 2.305 1 97.69 98 TRP A C 1
ATOM 790 O O . TRP A 1 98 ? -0.157 11.289 1.389 1 97.69 98 TRP A O 1
ATOM 800 N N . CYS A 1 99 ? -0.511 10.773 3.564 1 97.19 99 CYS A N 1
ATOM 801 C CA . CYS A 1 99 ? -0.136 12.086 4.078 1 97.19 99 CYS A CA 1
ATOM 802 C C . CYS A 1 99 ? 0.88 11.961 5.207 1 97.19 99 CYS A C 1
ATOM 804 O O . CYS A 1 99 ? 0.768 11.07 6.055 1 97.19 99 CYS A O 1
ATOM 806 N N . MET A 1 100 ? 1.833 12.812 5.105 1 97.5 100 MET A N 1
ATOM 807 C CA . MET A 1 100 ? 2.77 12.922 6.219 1 97.5 100 MET A CA 1
ATOM 808 C C . MET A 1 100 ? 2.5 14.18 7.035 1 97.5 100 MET A C 1
ATOM 810 O O . MET A 1 100 ? 2.273 15.258 6.469 1 97.5 100 MET A O 1
ATOM 814 N N . VAL A 1 101 ? 2.438 13.984 8.312 1 95.5 101 VAL A N 1
ATOM 815 C CA . VAL A 1 101 ? 2.225 15.109 9.219 1 95.5 101 VAL A CA 1
ATOM 816 C C . VAL A 1 101 ? 3.447 15.281 10.117 1 95.5 101 VAL A C 1
ATOM 818 O O . VAL A 1 101 ? 3.924 14.32 10.727 1 95.5 101 VAL A O 1
ATOM 821 N N . ILE A 1 102 ? 3.973 16.469 10.094 1 90.31 102 ILE A N 1
ATOM 822 C CA . ILE A 1 102 ? 5.168 16.766 10.875 1 90.31 102 ILE A CA 1
ATOM 823 C C . ILE A 1 102 ? 4.832 17.797 11.953 1 90.31 102 ILE A C 1
ATOM 825 O O . ILE A 1 102 ? 4.09 18.75 11.711 1 90.31 102 ILE A O 1
ATOM 829 N N . MET B 1 1 ? -54.438 -3.006 -24.328 1 25.88 1 MET B N 1
ATOM 830 C CA . MET B 1 1 ? -53.188 -3.633 -24.75 1 25.88 1 MET B CA 1
ATOM 831 C C . MET B 1 1 ? -52.031 -3.225 -23.844 1 25.88 1 MET B C 1
ATOM 833 O O . MET B 1 1 ? -51.719 -2.037 -23.719 1 25.88 1 MET B O 1
ATOM 837 N N . ALA B 1 2 ? -51.75 -3.865 -22.672 1 35 2 ALA B N 1
ATOM 838 C CA . ALA B 1 2 ? -51.031 -3.43 -21.484 1 35 2 ALA B CA 1
ATOM 839 C C . ALA B 1 2 ? -49.531 -3.348 -21.75 1 35 2 ALA B C 1
ATOM 841 O O . ALA B 1 2 ? -48.906 -4.32 -22.203 1 35 2 ALA B O 1
ATOM 842 N N . PHE B 1 3 ? -48.844 -2.215 -22.156 1 28.08 3 PHE B N 1
ATOM 843 C CA . PHE B 1 3 ? -47.438 -2.004 -22.516 1 28.08 3 PHE B CA 1
ATOM 844 C C . PHE B 1 3 ? -46.531 -2.35 -21.359 1 28.08 3 PHE B C 1
ATOM 846 O O . PHE B 1 3 ? -46.656 -1.778 -20.281 1 28.08 3 PHE B O 1
ATOM 853 N N . GLY B 1 4 ? -46.062 -3.602 -21.078 1 29.61 4 GLY B N 1
ATOM 854 C CA . GLY B 1 4 ? -45.188 -4.125 -20.047 1 29.61 4 GLY B CA 1
ATOM 855 C C . GLY B 1 4 ? -43.844 -3.441 -20.031 1 29.61 4 GLY B C 1
ATOM 856 O O . GLY B 1 4 ? -43.062 -3.557 -20.984 1 29.61 4 GLY B O 1
ATOM 857 N N . ILE B 1 5 ? -43.625 -2.258 -19.484 1 30.28 5 ILE B N 1
ATOM 858 C CA . ILE B 1 5 ? -42.375 -1.491 -19.328 1 30.28 5 ILE B CA 1
ATOM 859 C C . ILE B 1 5 ? -41.312 -2.371 -18.688 1 30.28 5 ILE B C 1
ATOM 861 O O . ILE B 1 5 ? -41.469 -2.828 -17.547 1 30.28 5 ILE B O 1
ATOM 865 N N . GLY B 1 6 ? -40.5 -3.273 -19.312 1 30.83 6 GLY B N 1
ATOM 866 C CA . GLY B 1 6 ? -39.406 -4.16 -18.938 1 30.83 6 GLY B CA 1
ATOM 867 C C . GLY B 1 6 ? -38.281 -3.451 -18.188 1 30.83 6 GLY B C 1
ATOM 868 O O . GLY B 1 6 ? -37.594 -2.609 -18.766 1 30.83 6 GLY B O 1
ATOM 869 N N . ILE B 1 7 ? -38.5 -2.941 -16.953 1 30.58 7 ILE B N 1
ATOM 870 C CA . ILE B 1 7 ? -37.469 -2.318 -16.125 1 30.58 7 ILE B CA 1
ATOM 871 C C . ILE B 1 7 ? -36.188 -3.18 -16.141 1 30.58 7 ILE B C 1
ATOM 873 O O . ILE B 1 7 ? -36.25 -4.371 -15.828 1 30.58 7 ILE B O 1
ATOM 877 N N . ASN B 1 8 ? -35.25 -3.1 -17.031 1 30.41 8 ASN B N 1
ATOM 878 C CA . ASN B 1 8 ? -33.906 -3.691 -17.062 1 30.41 8 ASN B CA 1
ATOM 879 C C . ASN B 1 8 ? -33.188 -3.504 -15.734 1 30.41 8 ASN B C 1
ATOM 881 O O . ASN B 1 8 ? -32.938 -2.373 -15.305 1 30.41 8 ASN B O 1
ATOM 885 N N . THR B 1 9 ? -33.5 -4.18 -14.664 1 30.66 9 THR B N 1
ATOM 886 C CA . THR B 1 9 ? -32.75 -4.227 -13.406 1 30.66 9 THR B CA 1
ATOM 887 C C . THR B 1 9 ? -31.25 -4.352 -13.664 1 30.66 9 THR B C 1
ATOM 889 O O . THR B 1 9 ? -30.781 -5.371 -14.188 1 30.66 9 THR B O 1
ATOM 892 N N . GLU B 1 10 ? -30.562 -3.451 -14.164 1 32.59 10 GLU B N 1
ATOM 893 C CA . GLU B 1 10 ? -29.109 -3.359 -14.227 1 32.59 10 GLU B CA 1
ATOM 894 C C . GLU B 1 10 ? -28.469 -3.947 -12.969 1 32.59 10 GLU B C 1
ATOM 896 O O . GLU B 1 10 ? -28.797 -3.559 -11.852 1 32.59 10 GLU B O 1
ATOM 901 N N . VAL B 1 11 ? -28 -5.176 -12.969 1 35.84 11 VAL B N 1
ATOM 902 C CA . VAL B 1 11 ? -27.359 -6.086 -12.023 1 35.84 11 VAL B CA 1
ATOM 903 C C . VAL B 1 11 ? -26.344 -5.32 -11.172 1 35.84 11 VAL B C 1
ATOM 905 O O . VAL B 1 11 ? -25.609 -4.469 -11.68 1 35.84 11 VAL B O 1
ATOM 908 N N . THR B 1 12 ? -26.484 -4.93 -9.992 1 36.84 12 THR B N 1
ATOM 909 C CA . THR B 1 12 ? -25.438 -4.707 -9 1 36.84 12 THR B CA 1
ATOM 910 C C . THR B 1 12 ? -24.188 -5.516 -9.336 1 36.84 12 THR B C 1
ATOM 912 O O . THR B 1 12 ? -24.281 -6.715 -9.602 1 36.84 12 THR B O 1
ATOM 915 N N . ASP B 1 13 ? -23.25 -5.137 -10.172 1 38.28 13 ASP B N 1
ATOM 916 C CA . ASP B 1 13 ? -21.984 -5.793 -10.516 1 38.28 13 ASP B CA 1
ATOM 917 C C . ASP B 1 13 ? -21.469 -6.625 -9.352 1 38.28 13 ASP B C 1
ATOM 919 O O . ASP B 1 13 ? -20.812 -6.102 -8.453 1 38.28 13 ASP B O 1
ATOM 923 N N . LYS B 1 14 ? -22.125 -7.363 -8.57 1 48.5 14 LYS B N 1
ATOM 924 C CA . LYS B 1 14 ? -21.719 -8.398 -7.629 1 48.5 14 LYS B CA 1
ATOM 925 C C . LYS B 1 14 ? -20.547 -9.211 -8.164 1 48.5 14 LYS B C 1
ATOM 927 O O . LYS B 1 14 ? -20.734 -10.227 -8.836 1 48.5 14 LYS B O 1
ATOM 932 N N . GLY B 1 15 ? -19.469 -8.617 -8.688 1 53.5 15 GLY B N 1
ATOM 933 C CA . GLY B 1 15 ? -18.375 -9.336 -9.312 1 53.5 15 GLY B CA 1
ATOM 934 C C . GLY B 1 15 ? -17.891 -10.516 -8.492 1 53.5 15 GLY B C 1
ATOM 935 O O . GLY B 1 15 ? -17.828 -10.445 -7.266 1 53.5 15 GLY B O 1
ATOM 936 N N . GLU B 1 16 ? -18.453 -11.602 -8.617 1 65.62 16 GLU B N 1
ATOM 937 C CA . GLU B 1 16 ? -17.844 -12.797 -8.047 1 65.62 16 GLU B CA 1
ATOM 938 C C . GLU B 1 16 ? -16.406 -12.969 -8.5 1 65.62 16 GLU B C 1
ATOM 940 O O . GLU B 1 16 ? -16.094 -12.758 -9.672 1 65.62 16 GLU B O 1
ATOM 945 N N . ILE B 1 17 ? -15.539 -12.859 -7.367 1 70.62 17 ILE B N 1
ATOM 946 C CA . ILE B 1 17 ? -14.164 -13.211 -7.695 1 70.62 17 ILE B CA 1
ATOM 947 C C . ILE B 1 17 ? -14.086 -14.672 -8.109 1 70.62 17 ILE B C 1
ATOM 949 O O . ILE B 1 17 ? -14.398 -15.57 -7.32 1 70.62 17 ILE B O 1
ATOM 953 N N . ARG B 1 18 ? -13.922 -14.867 -9.43 1 77.69 18 ARG B N 1
ATOM 954 C CA . ARG B 1 18 ? -13.805 -16.219 -9.961 1 77.69 18 ARG B CA 1
ATOM 955 C C . ARG B 1 18 ? -12.336 -16.625 -10.102 1 77.69 18 ARG B C 1
ATOM 957 O O . ARG B 1 18 ? -11.492 -15.797 -10.445 1 77.69 18 ARG B O 1
ATOM 964 N N . GLY B 1 19 ? -12.031 -17.906 -9.734 1 84.31 19 GLY B N 1
ATOM 965 C CA . GLY B 1 19 ? -10.688 -18.453 -9.852 1 84.31 19 GLY B CA 1
ATOM 966 C C . GLY B 1 19 ? -10.055 -18.781 -8.508 1 84.31 19 GLY B C 1
ATOM 967 O O . GLY B 1 19 ? -10.695 -18.625 -7.465 1 84.31 19 GLY B O 1
ATOM 968 N N . ARG B 1 20 ? -8.891 -19.344 -8.664 1 89.88 20 ARG B N 1
ATOM 969 C CA . ARG B 1 20 ? -8.141 -19.641 -7.449 1 89.88 20 ARG B CA 1
ATOM 970 C C . ARG B 1 20 ? -7.633 -18.359 -6.797 1 89.88 20 ARG B C 1
ATOM 972 O O . ARG B 1 20 ? -6.965 -17.547 -7.441 1 89.88 20 ARG B O 1
ATOM 979 N N . GLN B 1 21 ? -8.008 -18.219 -5.605 1 92.62 21 GLN B N 1
ATOM 980 C CA . GLN B 1 21 ? -7.621 -17.016 -4.863 1 92.62 21 GLN B CA 1
ATOM 981 C C . GLN B 1 21 ? -6.523 -17.328 -3.852 1 92.62 21 GLN B C 1
ATOM 983 O O . GLN B 1 21 ? -6.582 -18.344 -3.158 1 92.62 21 GLN B O 1
ATOM 988 N N . MET B 1 22 ? -5.504 -16.469 -3.809 1 95.19 22 MET B N 1
ATOM 989 C CA . MET B 1 22 ? -4.395 -16.609 -2.869 1 95.19 22 MET B CA 1
ATOM 990 C C . MET B 1 22 ? -4.152 -15.312 -2.113 1 95.19 22 MET B C 1
ATOM 992 O O . MET B 1 22 ? -4.059 -14.242 -2.723 1 95.19 22 MET B O 1
ATOM 996 N N . GLU B 1 23 ? -4.133 -15.461 -0.78 1 96.5 23 GLU B N 1
ATOM 997 C CA . GLU B 1 23 ? -3.648 -14.312 -0.015 1 96.5 23 GLU B CA 1
ATOM 998 C C . GLU B 1 23 ? -2.164 -14.062 -0.271 1 96.5 23 GLU B C 1
ATOM 1000 O O . GLU B 1 23 ? -1.352 -14.984 -0.182 1 96.5 23 GLU B O 1
ATOM 1005 N N . VAL B 1 24 ? -1.783 -12.859 -0.581 1 98.25 24 VAL B N 1
ATOM 1006 C CA . VAL B 1 24 ? -0.412 -12.594 -1.005 1 98.25 24 VAL B CA 1
ATOM 1007 C C . VAL B 1 24 ? 0.139 -11.383 -0.254 1 98.25 24 VAL B C 1
ATOM 1009 O O . VAL B 1 24 ? -0.624 -10.531 0.204 1 98.25 24 VAL B O 1
ATOM 1012 N N . ALA B 1 25 ? 1.44 -11.398 -0.031 1 98.69 25 ALA B N 1
ATOM 1013 C CA . ALA B 1 25 ? 2.154 -10.188 0.344 1 98.69 25 ALA B CA 1
ATOM 1014 C C . ALA B 1 25 ? 2.512 -9.352 -0.886 1 98.69 25 ALA B C 1
ATOM 1016 O O . ALA B 1 25 ? 2.859 -9.906 -1.934 1 98.69 25 ALA B O 1
ATOM 1017 N N . VAL B 1 26 ? 2.41 -8.078 -0.774 1 98.75 26 VAL B N 1
ATOM 1018 C CA . VAL B 1 26 ? 2.633 -7.23 -1.943 1 98.75 26 VAL B CA 1
ATOM 1019 C C . VAL B 1 26 ? 3.457 -6.008 -1.548 1 98.75 26 VAL B C 1
ATOM 1021 O O . VAL B 1 26 ? 3.143 -5.332 -0.567 1 98.75 26 VAL B O 1
ATOM 1024 N N . GLY B 1 27 ? 4.574 -5.797 -2.236 1 98.62 27 GLY B N 1
ATOM 1025 C CA . GLY B 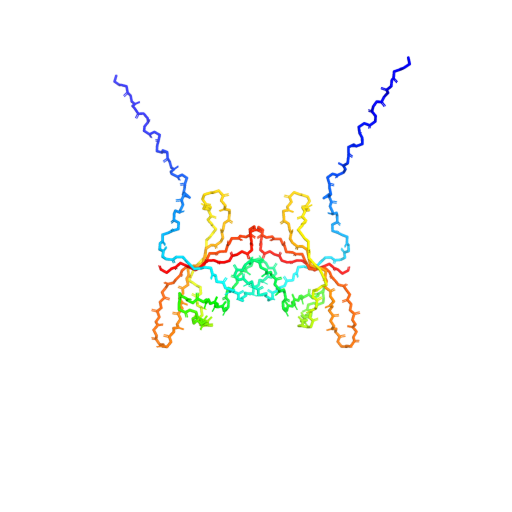1 27 ? 5.238 -4.504 -2.234 1 98.62 27 GLY B CA 1
ATOM 1026 C C . GLY B 1 27 ? 4.652 -3.531 -3.242 1 98.62 27 GLY B C 1
ATOM 1027 O O . GLY B 1 27 ? 4.543 -3.852 -4.43 1 98.62 27 GLY B O 1
ATOM 1028 N N . CYS B 1 28 ? 4.297 -2.355 -2.822 1 97.94 28 CYS B N 1
ATOM 1029 C CA . CYS B 1 28 ? 3.658 -1.404 -3.725 1 97.94 28 CYS B CA 1
ATOM 1030 C C . CYS B 1 28 ? 4.223 -0.002 -3.527 1 97.94 28 CYS B C 1
ATOM 1032 O O . CYS B 1 28 ? 4.801 0.298 -2.482 1 97.94 28 CYS B O 1
ATOM 1034 N N . TRP B 1 29 ? 4.039 0.755 -4.598 1 98.38 29 TRP B N 1
ATOM 1035 C CA . TRP B 1 29 ? 4.293 2.191 -4.582 1 98.38 29 TRP B CA 1
ATOM 1036 C C . TRP B 1 29 ? 2.994 2.977 -4.719 1 98.38 29 TRP B C 1
ATOM 1038 O O . TRP B 1 29 ? 2.213 2.74 -5.645 1 98.38 29 TRP B O 1
ATOM 1048 N N . PHE B 1 30 ? 2.744 3.848 -3.787 1 98.31 30 PHE B N 1
ATOM 1049 C CA . PHE B 1 30 ? 1.662 4.82 -3.877 1 98.31 30 PHE B CA 1
ATOM 1050 C C . PHE B 1 30 ? 2.193 6.184 -4.297 1 98.31 30 PHE B C 1
ATOM 1052 O O . PHE B 1 30 ? 3.027 6.773 -3.604 1 98.31 30 PHE B O 1
ATOM 1059 N N . THR B 1 31 ? 1.682 6.676 -5.355 1 97.94 31 THR B N 1
ATOM 1060 C CA . THR B 1 31 ? 2.059 8.039 -5.723 1 97.94 31 THR B CA 1
ATOM 1061 C C . THR B 1 31 ? 1.316 9.055 -4.863 1 97.94 31 THR B C 1
ATOM 1063 O O . THR B 1 31 ? 0.306 8.727 -4.238 1 97.94 31 THR B O 1
ATOM 1066 N N . SER B 1 32 ? 1.772 10.258 -4.867 1 97 32 SER B N 1
ATOM 1067 C CA . SER B 1 32 ? 1.122 11.305 -4.09 1 97 32 SER B CA 1
ATOM 1068 C C . SER B 1 32 ? -0.285 11.586 -4.602 1 97 32 SER B C 1
ATOM 1070 O O . SER B 1 32 ? -1.115 12.141 -3.883 1 97 32 SER B O 1
ATOM 1072 N N . LYS B 1 33 ? -0.561 11.18 -5.773 1 95.25 33 LYS B N 1
ATOM 1073 C CA . LYS B 1 33 ? -1.859 11.453 -6.383 1 95.25 33 LYS B CA 1
ATOM 1074 C C . LYS B 1 33 ? -2.795 10.25 -6.234 1 95.25 33 LYS B C 1
ATOM 1076 O O . LYS B 1 33 ? -3.914 10.266 -6.754 1 95.25 33 LYS B O 1
ATOM 1081 N N . GLY B 1 34 ? -2.346 9.211 -5.625 1 94.38 34 GLY B N 1
ATOM 1082 C CA . GLY B 1 34 ? -3.25 8.117 -5.297 1 94.38 34 GLY B CA 1
ATOM 1083 C C . GLY B 1 34 ? -3.158 6.953 -6.262 1 94.38 34 GLY B C 1
ATOM 1084 O O . GLY B 1 34 ? -3.979 6.035 -6.211 1 94.38 34 GLY B O 1
ATOM 1085 N N . ASN B 1 35 ? -2.156 7.043 -7.191 1 95.56 35 ASN B N 1
ATOM 1086 C CA . ASN B 1 35 ? -1.918 5.871 -8.023 1 95.56 35 ASN B CA 1
ATOM 1087 C C . ASN B 1 35 ? -1.147 4.793 -7.266 1 95.56 35 ASN B C 1
ATOM 1089 O O . ASN B 1 35 ? -0.171 5.09 -6.574 1 95.56 35 ASN B O 1
ATOM 1093 N N . THR B 1 36 ? -1.633 3.561 -7.387 1 97.25 36 THR B N 1
ATOM 1094 C CA . THR B 1 36 ? -1.023 2.404 -6.738 1 97.25 36 THR B CA 1
ATOM 1095 C C . THR B 1 36 ? -0.348 1.501 -7.77 1 97.25 36 THR B C 1
ATOM 1097 O O . THR B 1 36 ? -0.976 1.087 -8.742 1 97.25 36 THR B O 1
ATOM 1100 N N . ILE B 1 37 ? 0.875 1.18 -7.5 1 97.25 37 ILE B N 1
ATOM 1101 C CA . ILE B 1 37 ? 1.666 0.388 -8.438 1 97.25 37 ILE B CA 1
ATOM 1102 C C . ILE B 1 37 ? 2.242 -0.832 -7.719 1 97.25 37 ILE B C 1
ATOM 1104 O O . ILE B 1 37 ? 3.266 -0.734 -7.039 1 97.25 37 ILE B O 1
ATOM 1108 N N . PRO B 1 38 ? 1.566 -1.965 -7.871 1 98.38 38 PRO B N 1
ATOM 1109 C CA . PRO B 1 38 ? 2.193 -3.172 -7.328 1 98.38 38 PRO B CA 1
ATOM 1110 C C . PRO B 1 38 ? 3.553 -3.465 -7.957 1 98.38 38 PRO B C 1
ATOM 1112 O O . PRO B 1 38 ? 3.709 -3.361 -9.18 1 98.38 38 PRO B O 1
ATOM 1115 N N . GLN B 1 39 ? 4.484 -3.832 -7.105 1 97.81 39 GLN B N 1
ATOM 1116 C CA . GLN B 1 39 ? 5.848 -3.986 -7.602 1 97.81 39 GLN B CA 1
ATOM 1117 C C . GLN B 1 39 ? 6.371 -5.398 -7.348 1 97.81 39 GLN B C 1
ATOM 1119 O O . GLN B 1 39 ? 7.277 -5.863 -8.039 1 97.81 39 GLN B O 1
ATOM 1124 N N . MET B 1 40 ? 5.906 -6.047 -6.387 1 98.25 40 MET B N 1
ATOM 1125 C CA . MET B 1 40 ? 6.336 -7.395 -6.012 1 98.25 40 MET B CA 1
ATOM 1126 C C . MET B 1 40 ? 5.207 -8.156 -5.324 1 98.25 40 MET B C 1
ATOM 1128 O O . MET B 1 40 ? 4.445 -7.574 -4.547 1 98.25 40 MET B O 1
ATOM 1132 N N . VAL B 1 41 ? 5.164 -9.43 -5.629 1 98.19 41 VAL B N 1
ATOM 1133 C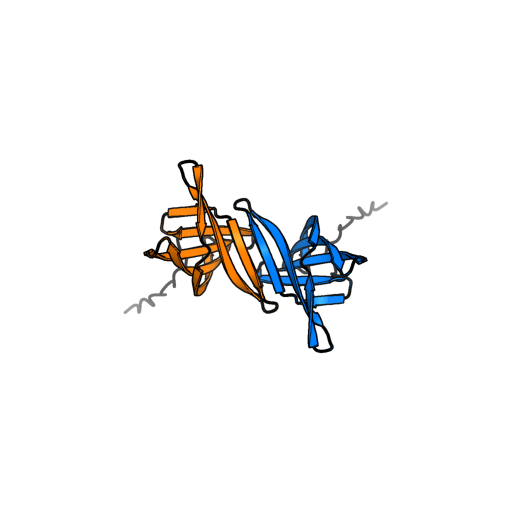 CA . VAL B 1 41 ? 4.188 -10.289 -4.977 1 98.19 41 VAL B CA 1
ATOM 1134 C C . VAL B 1 41 ? 4.883 -11.531 -4.414 1 98.19 41 VAL B C 1
ATOM 1136 O O . VAL B 1 41 ? 5.75 -12.109 -5.07 1 98.19 41 VAL B O 1
ATOM 1139 N N . LYS B 1 42 ? 4.496 -11.812 -3.248 1 98.12 42 LYS B N 1
ATOM 1140 C CA . LYS B 1 42 ? 5.004 -13.016 -2.598 1 98.12 42 LYS B CA 1
ATOM 1141 C C . LYS B 1 42 ? 3.863 -13.852 -2.021 1 98.12 42 LYS B C 1
ATOM 1143 O O . LYS B 1 42 ? 2.912 -13.312 -1.454 1 98.12 42 LYS B O 1
ATOM 1148 N N . TRP B 1 43 ? 3.967 -15.148 -2.217 1 96.69 43 TRP B N 1
ATOM 1149 C CA . TRP B 1 43 ? 2.969 -16.016 -1.599 1 96.69 43 TRP B CA 1
ATOM 1150 C C . TRP B 1 43 ? 3.557 -17.391 -1.291 1 96.69 43 TRP B C 1
ATOM 1152 O O . TRP B 1 43 ? 4.605 -17.75 -1.824 1 96.69 43 TRP B O 1
ATOM 1162 N N . GLU B 1 44 ? 2.896 -17.969 -0.384 1 94.88 44 GLU B N 1
ATOM 1163 C CA . GLU B 1 44 ? 3.217 -19.359 -0.047 1 94.88 44 GLU B CA 1
ATOM 1164 C C . GLU B 1 44 ? 2.197 -20.312 -0.645 1 94.88 44 GLU B C 1
ATOM 1166 O O . GLU B 1 44 ? 0.99 -20.141 -0.469 1 94.88 44 GLU B O 1
ATOM 1171 N N . ASP B 1 45 ? 2.805 -21.359 -1.306 1 89.75 45 ASP B N 1
ATOM 1172 C CA . ASP B 1 45 ? 1.861 -22.312 -1.879 1 89.75 45 ASP B CA 1
ATOM 1173 C C . ASP B 1 45 ? 1.514 -23.406 -0.876 1 89.75 45 ASP B C 1
ATOM 1175 O O . ASP B 1 45 ? 1.922 -23.344 0.285 1 89.75 45 ASP B O 1
ATOM 1179 N N . ALA B 1 46 ? 0.627 -24.375 -1.355 1 88.9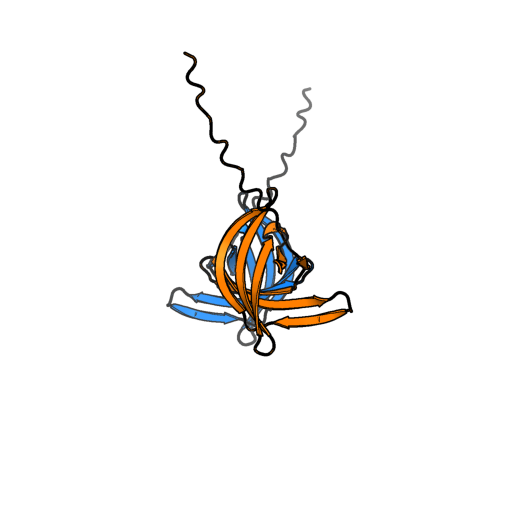4 46 ALA B N 1
ATOM 1180 C CA . ALA B 1 46 ? 0.083 -25.422 -0.496 1 88.94 46 ALA B CA 1
ATOM 1181 C C . ALA B 1 46 ? 1.195 -26.297 0.076 1 88.94 46 ALA B C 1
ATOM 1183 O O . ALA B 1 46 ? 1.033 -26.906 1.137 1 88.94 46 ALA B O 1
ATOM 1184 N N . GLU B 1 47 ? 2.338 -26.391 -0.569 1 93.5 47 GLU B N 1
ATOM 1185 C CA . GLU B 1 47 ? 3.455 -27.219 -0.126 1 93.5 47 GLU B CA 1
ATOM 1186 C C . GLU B 1 47 ? 4.391 -26.438 0.794 1 93.5 47 GLU B C 1
ATOM 1188 O O . GLU B 1 47 ? 5.371 -26.984 1.299 1 93.5 47 GLU B O 1
ATOM 1193 N N . GLY B 1 48 ? 4.121 -25.234 0.973 1 92.12 48 GLY B N 1
ATOM 1194 C CA . GLY B 1 48 ? 4.922 -24.406 1.864 1 92.12 48 GLY B CA 1
ATOM 1195 C C . GLY B 1 48 ? 6.035 -23.672 1.149 1 92.12 48 GLY B C 1
ATOM 1196 O O . GLY B 1 48 ? 6.848 -23 1.786 1 92.12 48 GLY B O 1
ATOM 1197 N N . PHE B 1 49 ? 6.105 -23.797 -0.185 1 94.19 49 PHE B N 1
ATOM 1198 C CA . PHE B 1 49 ? 7.129 -23.094 -0.943 1 94.19 49 PHE B CA 1
ATOM 1199 C C . PHE B 1 49 ? 6.734 -21.641 -1.155 1 94.19 49 PHE B C 1
ATOM 1201 O O . PHE B 1 49 ? 5.574 -21.344 -1.463 1 94.19 49 PHE B O 1
ATOM 1208 N N . VAL B 1 50 ? 7.715 -20.766 -0.992 1 95.25 50 VAL B N 1
ATOM 1209 C CA . VAL B 1 50 ? 7.488 -19.344 -1.17 1 95.25 50 VAL B CA 1
ATOM 1210 C C . VAL B 1 50 ? 7.848 -18.938 -2.6 1 95.25 50 VAL B C 1
ATOM 1212 O O . VAL B 1 50 ? 8.93 -19.266 -3.094 1 95.25 50 VAL B O 1
ATOM 1215 N N . HIS B 1 51 ? 6.906 -18.25 -3.203 1 94.38 51 HIS B N 1
ATOM 1216 C CA . HIS B 1 51 ? 7.098 -17.719 -4.547 1 94.38 51 HIS B CA 1
ATOM 1217 C C . HIS B 1 51 ? 7.164 -16.203 -4.539 1 94.38 51 HIS B C 1
ATOM 1219 O O . HIS B 1 51 ? 6.438 -15.555 -3.785 1 94.38 51 HIS B O 1
ATOM 1225 N N . THR B 1 52 ? 8.078 -15.711 -5.336 1 96.62 52 THR B N 1
ATOM 1226 C CA . THR B 1 52 ? 8.219 -14.266 -5.477 1 96.62 52 THR B CA 1
ATOM 1227 C C . THR B 1 52 ? 8.188 -13.859 -6.945 1 96.62 52 THR B C 1
ATOM 1229 O O . THR B 1 52 ? 8.867 -14.461 -7.777 1 96.62 52 THR B O 1
ATOM 1232 N N . ILE B 1 53 ? 7.406 -12.844 -7.238 1 95.88 53 ILE B N 1
ATOM 1233 C CA . ILE B 1 53 ? 7.363 -12.281 -8.578 1 95.88 53 ILE B CA 1
ATOM 1234 C C . ILE B 1 53 ? 7.66 -10.781 -8.516 1 95.88 53 ILE B C 1
ATOM 1236 O O . ILE B 1 53 ? 7.027 -10.047 -7.754 1 95.88 53 ILE B O 1
ATOM 1240 N N . LYS B 1 54 ? 8.555 -10.359 -9.359 1 96.5 54 LYS B N 1
ATOM 1241 C CA . LYS B 1 54 ? 8.906 -8.945 -9.406 1 96.5 54 LYS B CA 1
ATOM 1242 C C . LYS B 1 54 ? 8.594 -8.344 -10.773 1 96.5 54 LYS B C 1
ATOM 1244 O O . LYS B 1 54 ? 8.57 -7.121 -10.93 1 96.5 54 LYS B O 1
ATOM 1249 N N . SER B 1 55 ? 8.461 -9.195 -11.727 1 96.81 55 SER B N 1
ATOM 1250 C CA . SER B 1 55 ? 8.102 -8.719 -13.062 1 96.81 55 SER B CA 1
ATOM 1251 C C . SER B 1 55 ? 6.59 -8.625 -13.227 1 96.81 55 SER B C 1
ATOM 1253 O O . SER B 1 55 ? 5.938 -9.586 -13.633 1 96.81 55 SER B O 1
ATOM 1255 N N . ILE B 1 56 ? 6.07 -7.465 -12.922 1 97.56 56 ILE B N 1
ATOM 1256 C CA . ILE B 1 56 ? 4.633 -7.207 -12.961 1 97.56 56 ILE B CA 1
ATOM 1257 C C . ILE B 1 56 ? 4.348 -6.02 -13.883 1 97.56 56 ILE B C 1
ATOM 1259 O O . ILE B 1 56 ? 4.941 -4.953 -13.727 1 97.56 56 ILE B O 1
ATOM 1263 N N . LYS B 1 57 ? 3.574 -6.227 -14.82 1 97.44 57 LYS B N 1
ATOM 1264 C CA . LYS B 1 57 ? 3.061 -5.16 -15.672 1 97.44 57 LYS B CA 1
ATOM 1265 C C . LYS B 1 57 ? 1.554 -4.996 -15.508 1 97.44 57 LYS B C 1
ATOM 1267 O O . LYS B 1 57 ? 0.784 -5.902 -15.828 1 97.44 57 LYS B O 1
ATOM 1272 N N . VAL B 1 58 ? 1.129 -3.867 -15.008 1 97.88 58 VAL B N 1
ATOM 1273 C CA . VAL B 1 58 ? -0.297 -3.598 -14.859 1 97.88 58 VAL B CA 1
ATOM 1274 C C . VAL B 1 58 ? -0.891 -3.213 -16.219 1 97.88 58 VAL B C 1
ATOM 1276 O O . VAL B 1 58 ? -0.44 -2.254 -16.844 1 97.88 58 VAL B O 1
ATOM 1279 N N . LEU B 1 59 ? -1.832 -3.941 -16.578 1 97.62 59 LEU B N 1
ATOM 1280 C CA . LEU B 1 59 ? -2.488 -3.668 -17.859 1 97.62 59 LEU B CA 1
ATOM 1281 C C . LEU B 1 59 ? -3.586 -2.621 -17.688 1 97.62 59 LEU B C 1
ATOM 1283 O O . LEU B 1 59 ? -3.711 -1.712 -18.516 1 97.62 59 LEU B O 1
ATOM 1287 N N . TYR B 1 60 ? -4.395 -2.732 -16.703 1 97.19 60 TYR B N 1
ATOM 1288 C CA . TYR B 1 60 ? -5.395 -1.746 -16.312 1 97.19 60 TYR B CA 1
ATOM 1289 C C . TYR B 1 60 ? -5.844 -1.963 -14.875 1 97.19 60 TYR B C 1
ATOM 1291 O O . TYR B 1 60 ? -5.496 -2.973 -14.258 1 97.19 60 TYR B O 1
ATOM 1299 N N . LYS B 1 61 ? -6.48 -1.027 -14.359 1 97 61 LYS B N 1
ATOM 1300 C CA . LYS B 1 61 ? -7.031 -1.116 -13.016 1 97 61 LYS B CA 1
ATOM 1301 C C . LYS B 1 61 ? -8.461 -0.576 -12.969 1 97 61 LYS B C 1
ATOM 1303 O O . LYS B 1 61 ? -8.836 0.265 -13.789 1 97 61 LYS B O 1
ATOM 1308 N N . GLU B 1 62 ? -9.18 -1.112 -11.977 1 95.12 62 GLU B N 1
ATOM 1309 C CA . GLU B 1 62 ? -10.578 -0.717 -11.836 1 95.12 62 GLU B CA 1
ATOM 1310 C C . GLU B 1 62 ? -11.039 -0.83 -10.383 1 95.12 62 GLU B C 1
ATOM 1312 O O . GLU B 1 62 ? -10.719 -1.802 -9.703 1 95.12 62 GLU B O 1
ATOM 1317 N N . GLN B 1 63 ? -11.797 0.177 -10.023 1 93.62 63 GLN B N 1
ATOM 1318 C CA . GLN B 1 63 ? -12.453 0.074 -8.727 1 93.62 63 GLN B CA 1
ATOM 1319 C C . GLN B 1 63 ? -13.688 -0.823 -8.805 1 93.62 63 GLN B C 1
ATOM 1321 O O . GLN B 1 63 ? -14.516 -0.669 -9.703 1 93.62 63 GLN B O 1
ATOM 1326 N N . LYS B 1 64 ? -13.789 -1.755 -7.883 1 91.62 64 LYS B N 1
ATOM 1327 C CA . LYS B 1 64 ? -14.906 -2.697 -7.855 1 91.62 64 LYS B CA 1
ATOM 1328 C C . LYS B 1 64 ? -15.492 -2.812 -6.453 1 91.62 64 LYS B C 1
ATOM 1330 O O . LYS B 1 64 ? -14.828 -2.502 -5.465 1 91.62 64 LYS B O 1
ATOM 1335 N N . ASN B 1 65 ? -16.75 -3.201 -6.43 1 88.69 65 ASN B N 1
ATOM 1336 C CA . ASN B 1 65 ? -17.422 -3.574 -5.191 1 88.69 65 ASN B CA 1
ATOM 1337 C C . ASN B 1 65 ? -17.766 -5.059 -5.164 1 88.69 65 ASN B C 1
ATOM 1339 O O . ASN B 1 65 ? -18.641 -5.512 -5.898 1 88.69 65 ASN B O 1
ATOM 1343 N N . TYR B 1 66 ? -16.984 -5.719 -4.328 1 83.81 66 TYR B N 1
ATOM 1344 C CA . TYR B 1 66 ? -17.281 -7.141 -4.16 1 83.81 66 TYR B CA 1
ATOM 1345 C C . TYR B 1 66 ? -18.062 -7.391 -2.883 1 83.81 66 TYR B C 1
ATOM 1347 O O . TYR B 1 66 ? -17.562 -7.168 -1.78 1 83.81 66 TYR B O 1
ATOM 1355 N N . ALA B 1 67 ? -19.328 -7.84 -3.059 1 83.94 67 ALA B N 1
ATOM 1356 C CA . ALA B 1 67 ? -20.172 -8.141 -1.897 1 83.94 67 ALA B CA 1
ATOM 1357 C C . ALA B 1 67 ? -20.219 -6.961 -0.933 1 83.94 67 ALA B C 1
ATOM 1359 O O . ALA B 1 67 ? -20.062 -7.137 0.279 1 83.94 67 ALA B O 1
ATOM 1360 N N . GLY B 1 68 ? -20.188 -5.754 -1.412 1 83.44 68 GLY B N 1
ATOM 1361 C CA . GLY B 1 68 ? -20.312 -4.559 -0.597 1 83.44 68 GLY B CA 1
ATOM 1362 C C . GLY B 1 68 ? -18.969 -3.994 -0.163 1 83.44 68 GLY B C 1
ATOM 1363 O O . GLY B 1 68 ? -18.906 -2.988 0.547 1 83.44 68 GLY B O 1
ATOM 1364 N N . VAL B 1 69 ? -17.984 -4.715 -0.488 1 87.25 69 VAL B N 1
ATOM 1365 C CA . VAL B 1 69 ? -16.656 -4.277 -0.082 1 87.25 69 VAL B CA 1
ATOM 1366 C C . VAL B 1 69 ? -15.977 -3.535 -1.234 1 87.25 69 VAL B C 1
ATOM 1368 O O . VAL B 1 69 ? -15.891 -4.055 -2.35 1 87.25 69 VAL B O 1
ATOM 1371 N N . SER B 1 70 ? -15.516 -2.305 -0.981 1 88.25 70 SER B N 1
ATOM 1372 C CA . SER B 1 70 ? -14.797 -1.517 -1.978 1 88.25 70 SER B CA 1
ATOM 1373 C C . SER B 1 70 ? -13.391 -2.053 -2.195 1 88.25 70 SER B C 1
ATOM 1375 O O . SER B 1 70 ? -12.633 -2.244 -1.236 1 88.25 70 SER B O 1
ATOM 1377 N N . THR B 1 71 ? -13.055 -2.367 -3.475 1 94.75 71 THR B N 1
ATOM 1378 C CA . THR B 1 71 ? -11.75 -2.941 -3.807 1 94.75 71 THR B CA 1
ATOM 1379 C C . THR B 1 71 ? -11.172 -2.281 -5.051 1 94.75 71 THR B C 1
ATOM 1381 O O . THR B 1 71 ? -11.898 -1.641 -5.816 1 94.75 71 THR B O 1
ATOM 1384 N N . MET B 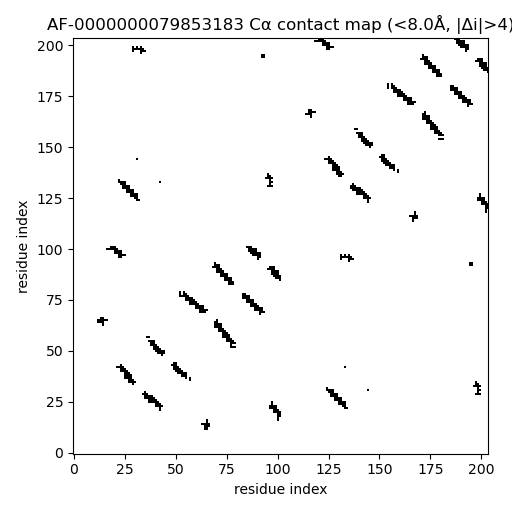1 72 ? -9.906 -2.324 -5.121 1 96.44 72 MET B N 1
ATOM 1385 C CA . MET B 1 72 ? -9.211 -2 -6.367 1 96.44 72 MET B CA 1
ATOM 1386 C C . MET B 1 72 ? -8.664 -3.26 -7.023 1 96.44 72 MET B C 1
ATOM 1388 O O . MET B 1 72 ? -7.98 -4.055 -6.379 1 96.44 72 MET B O 1
ATOM 1392 N N . GLU B 1 73 ? -9.031 -3.396 -8.289 1 96.88 73 GLU B N 1
ATOM 1393 C CA . GLU B 1 73 ? -8.562 -4.547 -9.055 1 96.88 73 GLU B CA 1
ATOM 1394 C C . GLU B 1 73 ? -7.523 -4.133 -10.102 1 96.88 73 GLU B C 1
ATOM 1396 O O . GLU B 1 73 ? -7.73 -3.164 -10.836 1 96.88 73 GLU B O 1
ATOM 1401 N N . TYR B 1 74 ? -6.469 -4.895 -10.133 1 97.88 74 TYR B N 1
ATOM 1402 C CA . TYR B 1 74 ? -5.414 -4.695 -11.125 1 97.88 74 TYR B CA 1
ATOM 1403 C C . TYR B 1 74 ? -5.258 -5.926 -12.008 1 97.88 74 TYR B C 1
ATOM 1405 O O . TYR B 1 74 ? -4.914 -7.008 -11.523 1 97.88 74 TYR B O 1
ATOM 1413 N N . MET B 1 75 ? -5.527 -5.723 -13.25 1 97.88 75 MET B N 1
ATOM 1414 C CA . MET B 1 75 ? -5.156 -6.758 -14.211 1 97.88 75 MET B CA 1
ATOM 1415 C C . MET B 1 75 ? -3.682 -6.648 -14.586 1 97.88 75 MET B C 1
ATOM 1417 O O . MET B 1 75 ? -3.229 -5.602 -15.047 1 97.88 75 MET B O 1
ATOM 1421 N N . CYS B 1 76 ? -3.02 -7.801 -14.391 1 98.19 76 CYS B N 1
ATOM 1422 C CA . CYS B 1 76 ? -1.569 -7.73 -14.539 1 98.19 76 CYS B CA 1
ATOM 1423 C C . CYS B 1 76 ? -1.061 -8.828 -15.461 1 98.19 76 CYS B C 1
ATOM 1425 O O . CYS B 1 76 ? -1.676 -9.891 -15.57 1 98.19 76 CYS B O 1
ATOM 1427 N N . GLU B 1 77 ? 0.054 -8.5 -16.094 1 97.88 77 GLU B N 1
ATOM 1428 C CA . GLU B 1 77 ? 0.925 -9.516 -16.672 1 97.88 77 GLU B CA 1
ATOM 1429 C C . GLU B 1 77 ? 2.146 -9.766 -15.797 1 97.88 77 GLU B C 1
ATOM 1431 O O . GLU B 1 77 ? 2.824 -8.82 -15.383 1 97.88 77 GLU B O 1
ATOM 1436 N N . ILE B 1 78 ? 2.25 -11.062 -15.477 1 96.12 78 ILE B N 1
ATOM 1437 C CA . ILE B 1 78 ? 3.434 -11.414 -14.703 1 96.12 78 ILE B CA 1
ATOM 1438 C C . ILE B 1 78 ? 4.328 -12.352 -15.516 1 96.12 78 ILE B C 1
ATOM 1440 O O . ILE B 1 78 ? 3.838 -13.117 -16.344 1 96.12 78 ILE B O 1
ATOM 1444 N N . THR B 1 79 ? 5.609 -12.242 -15.273 1 94.19 79 THR B N 1
ATOM 1445 C CA . THR B 1 79 ? 6.57 -13.078 -15.992 1 94.19 79 THR B CA 1
ATOM 1446 C C . THR B 1 79 ? 7.375 -13.93 -15.016 1 94.19 79 THR B C 1
ATOM 1448 O O . THR B 1 79 ? 8.031 -13.406 -14.117 1 94.19 79 THR B O 1
ATOM 1451 N N . GLU B 1 80 ? 7.199 -15.266 -15.172 1 86.81 80 GLU B N 1
ATOM 1452 C CA . GLU B 1 80 ? 8 -16.234 -14.43 1 86.81 80 GLU B CA 1
ATOM 1453 C C . GLU B 1 80 ? 8.797 -17.125 -15.375 1 86.81 80 GLU B C 1
ATOM 1455 O O . GLU B 1 80 ? 8.219 -17.906 -16.141 1 86.81 80 GLU B O 1
ATOM 1460 N N . GLU B 1 81 ? 10.047 -17.188 -15.195 1 85.38 81 GLU B N 1
ATOM 1461 C CA . GLU B 1 81 ? 10.898 -18.062 -16 1 85.38 81 GLU B CA 1
ATOM 1462 C C . GLU B 1 81 ? 10.516 -17.984 -17.484 1 85.38 81 GLU B C 1
ATOM 1464 O O . GLU B 1 81 ? 10.32 -19.016 -18.125 1 85.38 81 GLU B O 1
ATOM 1469 N N . GLU B 1 82 ? 10.258 -16.906 -18.125 1 87.38 82 GLU B N 1
ATOM 1470 C CA . GLU B 1 82 ? 10.016 -16.641 -19.531 1 87.38 82 GLU B CA 1
ATOM 1471 C C . GLU B 1 82 ? 8.57 -16.969 -19.906 1 87.38 82 GLU B C 1
ATOM 1473 O O . GLU B 1 82 ? 8.219 -16.984 -21.094 1 87.38 82 GLU B O 1
ATOM 1478 N N . ILE B 1 83 ? 7.848 -17.406 -18.969 1 92.12 83 ILE B N 1
ATOM 1479 C CA . ILE B 1 83 ? 6.43 -17.641 -19.203 1 92.12 83 ILE B CA 1
ATOM 1480 C C . ILE B 1 83 ? 5.625 -16.438 -18.703 1 92.12 83 ILE B C 1
ATOM 1482 O O . ILE B 1 83 ? 5.789 -16 -17.562 1 92.12 83 ILE B O 1
ATOM 1486 N N . ILE B 1 84 ? 4.77 -15.891 -19.609 1 94.06 84 ILE B N 1
ATOM 1487 C CA . ILE B 1 84 ? 3.932 -14.742 -19.281 1 94.06 84 ILE B CA 1
ATOM 1488 C C . ILE B 1 84 ? 2.516 -15.211 -18.969 1 94.06 84 ILE B C 1
ATOM 1490 O O . ILE B 1 84 ? 1.937 -16.016 -19.703 1 94.06 84 ILE B O 1
ATOM 1494 N N . ARG B 1 85 ? 2.01 -14.773 -17.859 1 94.31 85 ARG B N 1
ATOM 1495 C CA . ARG B 1 85 ? 0.643 -15.078 -17.453 1 94.31 85 ARG B CA 1
ATOM 1496 C C . ARG B 1 85 ? -0.086 -13.828 -16.984 1 94.31 85 ARG B C 1
ATOM 1498 O O . ARG B 1 85 ? 0.543 -12.867 -16.516 1 94.31 85 ARG B O 1
ATOM 1505 N N . GLN B 1 86 ? -1.407 -13.891 -17.188 1 95.94 86 GLN B N 1
ATOM 1506 C CA . GLN B 1 86 ? -2.234 -12.805 -16.672 1 95.94 86 GLN B CA 1
ATOM 1507 C C . GLN B 1 86 ? -2.863 -13.188 -15.328 1 95.94 86 GLN B C 1
ATOM 1509 O O . GLN B 1 86 ? -3.373 -14.305 -15.172 1 95.94 86 GLN B O 1
ATOM 1514 N N . VAL B 1 87 ? -2.816 -12.312 -14.438 1 96.62 87 VAL B N 1
ATOM 1515 C CA . VAL B 1 87 ? -3.424 -12.508 -13.133 1 96.62 87 VAL B CA 1
ATOM 1516 C C . VAL B 1 87 ? -4.125 -11.227 -12.688 1 96.62 87 VAL B C 1
ATOM 1518 O O . VAL B 1 87 ? -3.883 -10.156 -13.242 1 96.62 87 VAL B O 1
ATOM 1521 N N . LYS B 1 88 ? -4.992 -11.375 -11.703 1 97.25 88 LYS B N 1
ATOM 1522 C CA . LYS B 1 88 ? -5.586 -10.227 -11.031 1 97.25 88 LYS B CA 1
ATOM 1523 C C . LYS B 1 88 ? -5.02 -10.055 -9.625 1 97.25 88 LYS B C 1
ATOM 1525 O O . LYS B 1 88 ? -4.902 -11.031 -8.875 1 97.25 88 LYS B O 1
ATOM 1530 N N . LEU B 1 89 ? -4.617 -8.891 -9.383 1 97.94 89 LEU B N 1
ATOM 1531 C CA . LEU B 1 89 ? -4.344 -8.492 -8.008 1 97.94 89 LEU B CA 1
ATOM 1532 C C . LEU B 1 89 ? -5.469 -7.613 -7.465 1 97.94 89 LEU B C 1
ATOM 1534 O O . LEU B 1 89 ? -5.824 -6.602 -8.078 1 97.94 89 LEU B O 1
ATOM 1538 N N . ILE B 1 90 ? -6.023 -8 -6.371 1 97.31 90 ILE B N 1
ATOM 1539 C CA . ILE B 1 90 ? -7.145 -7.285 -5.777 1 97.31 90 ILE B CA 1
ATOM 1540 C C . ILE B 1 90 ? -6.738 -6.742 -4.406 1 97.31 90 ILE B C 1
ATOM 1542 O O . ILE B 1 90 ? -6.289 -7.496 -3.543 1 97.31 90 ILE B O 1
ATOM 1546 N N . PHE B 1 91 ? -6.926 -5.52 -4.297 1 97.25 91 PHE B N 1
ATOM 1547 C CA . PHE B 1 91 ? -6.617 -4.844 -3.039 1 97.25 91 PHE B CA 1
ATOM 1548 C C . PHE B 1 91 ? -7.891 -4.562 -2.252 1 97.25 91 PHE B C 1
ATOM 1550 O O . PHE B 1 91 ? -8.719 -3.75 -2.674 1 97.25 91 PHE B O 1
ATOM 1557 N N . PHE B 1 92 ? -8 -5.211 -1.136 1 95.25 92 PHE B N 1
ATOM 1558 C CA . PHE B 1 92 ? -9.07 -4.934 -0.183 1 95.25 92 PHE B CA 1
ATOM 1559 C C . PHE B 1 92 ? -8.664 -3.814 0.77 1 95.25 92 PHE B C 1
ATOM 1561 O O . PHE B 1 92 ? -8.047 -4.066 1.807 1 95.25 92 PHE B O 1
ATOM 1568 N N . MET B 1 93 ? -9.109 -2.67 0.466 1 92.88 93 MET B N 1
ATOM 1569 C CA . MET B 1 93 ? -8.57 -1.458 1.071 1 92.88 93 MET B CA 1
ATOM 1570 C C . MET B 1 93 ? -8.812 -1.444 2.576 1 92.88 93 MET B C 1
ATOM 1572 O O . MET B 1 93 ? -7.902 -1.168 3.355 1 92.88 93 MET B O 1
ATOM 1576 N N . GLU B 1 94 ? -9.961 -1.795 3.027 1 89.62 94 GLU B N 1
ATOM 1577 C CA . GLU B 1 94 ? -10.305 -1.7 4.445 1 89.62 94 GLU B CA 1
ATOM 1578 C C . GLU B 1 94 ? -9.5 -2.697 5.273 1 89.62 94 GLU B C 1
ATOM 1580 O O . GLU B 1 94 ? -9.086 -2.391 6.391 1 89.62 94 GLU B O 1
ATOM 1585 N N . GLU B 1 95 ? -9.289 -3.814 4.715 1 92.94 95 GLU B N 1
ATOM 1586 C CA . GLU B 1 95 ? -8.547 -4.844 5.438 1 92.94 95 GLU B CA 1
ATOM 1587 C C . GLU B 1 95 ? -7.051 -4.75 5.156 1 92.94 95 GLU B C 1
ATOM 1589 O O . GLU B 1 95 ? -6.242 -5.383 5.836 1 92.94 95 GLU B O 1
ATOM 1594 N N . ARG B 1 96 ? -6.664 -3.947 4.195 1 95.44 96 ARG B N 1
ATOM 1595 C CA . ARG B 1 96 ? -5.281 -3.779 3.756 1 95.44 96 ARG B CA 1
ATOM 1596 C C . ARG B 1 96 ? -4.672 -5.113 3.342 1 95.44 96 ARG B C 1
ATOM 1598 O O . ARG B 1 96 ? -3.525 -5.41 3.686 1 95.44 96 ARG B O 1
ATOM 1605 N N . LYS B 1 97 ? -5.512 -5.918 2.674 1 96.62 97 LYS B N 1
ATOM 1606 C CA . LYS B 1 97 ? -5.094 -7.23 2.186 1 96.62 97 LYS B CA 1
ATOM 1607 C C . LYS B 1 97 ? -5.141 -7.289 0.661 1 96.62 97 LYS B C 1
ATOM 1609 O O . LYS B 1 97 ? -5.977 -6.637 0.035 1 96.62 97 LYS B O 1
ATOM 1614 N N . TRP B 1 98 ? -4.23 -8.055 0.218 1 97.75 98 TRP B N 1
ATOM 1615 C CA . TRP B 1 98 ? -4.203 -8.336 -1.214 1 97.75 98 TRP B CA 1
ATOM 1616 C C . TRP B 1 98 ? -4.539 -9.797 -1.49 1 97.75 98 TRP B C 1
ATOM 1618 O O . TRP B 1 98 ? -4.145 -10.688 -0.734 1 97.75 98 TRP B O 1
ATOM 1628 N N . CYS B 1 99 ? -5.223 -9.945 -2.568 1 97.19 99 CYS B N 1
ATOM 1629 C CA . CYS B 1 99 ? -5.512 -11.266 -3.107 1 97.19 99 CYS B CA 1
ATOM 1630 C C . CYS B 1 99 ? -5.09 -11.367 -4.57 1 97.19 99 CYS B C 1
ATOM 1632 O O . CYS B 1 99 ? -5.293 -10.422 -5.34 1 97.19 99 CYS B O 1
ATOM 1634 N N . MET B 1 100 ? -4.484 -12.461 -4.844 1 97.5 100 MET B N 1
ATOM 1635 C CA . MET B 1 100 ? -4.199 -12.766 -6.242 1 97.5 100 MET B CA 1
ATOM 1636 C C . MET B 1 100 ? -5.152 -13.836 -6.773 1 97.5 100 MET B C 1
ATOM 1638 O O . MET B 1 100 ? -5.414 -14.828 -6.098 1 97.5 100 MET B O 1
ATOM 1642 N N . VAL B 1 101 ? -5.703 -13.531 -7.898 1 95.56 101 VAL B N 1
ATOM 1643 C CA . VAL B 1 101 ? -6.605 -14.477 -8.547 1 95.56 101 VAL B CA 1
ATOM 1644 C C . VAL B 1 101 ? -6.004 -14.938 -9.875 1 95.56 101 VAL B C 1
ATOM 1646 O O . VAL B 1 101 ? -5.582 -14.117 -10.688 1 95.56 101 VAL B O 1
ATOM 1649 N N . ILE B 1 102 ? -5.895 -16.219 -10 1 90.44 102 ILE B N 1
ATOM 1650 C CA . ILE B 1 102 ? -5.309 -16.812 -11.203 1 90.44 102 ILE B CA 1
ATOM 1651 C C . ILE B 1 102 ? -6.367 -17.625 -11.953 1 90.44 102 ILE B C 1
ATOM 1653 O O . ILE B 1 102 ? -7.168 -18.328 -11.336 1 90.44 102 ILE B O 1
#

Solvent-accessible surface area (backbone atoms only — not comparable to full-atom values): 11440 Å² total; per-residue (Å²): 135,86,81,77,78,76,75,77,76,76,73,76,71,56,55,70,88,74,62,54,72,38,65,21,23,36,32,32,38,28,36,51,85,27,50,75,42,72,48,32,40,33,36,65,48,98,86,67,52,75,45,77,44,60,49,58,44,74,73,48,72,44,80,44,44,46,86,84,38,64,28,41,37,32,39,28,40,35,53,54,97,90,43,76,44,72,35,34,42,34,37,34,43,90,61,40,29,35,35,35,32,86,133,86,82,79,80,77,77,77,76,75,70,76,69,60,55,69,90,74,64,55,72,39,65,20,24,37,34,32,36,28,35,52,86,27,49,76,42,72,47,32,40,34,37,67,48,96,85,67,52,76,44,77,43,63,50,59,43,76,75,48,73,44,81,43,46,45,86,84,39,65,30,42,36,32,39,29,42,35,53,54,96,89,43,79,44,71,36,35,43,34,35,34,43,90,62,43,28,35,35,36,32,86

Nearest PDB structures (foldseek):
  6e8a-assembly1_A-3  TM=4.332E-01  e=7.545E-02  Salmonella enterica subsp. enterica serovar Typhimurium
  1tu1-assembly1_A  TM=4.884E-01  e=2.758E-01  Pseudomonas aeruginosa PAO1
  6e8a-assembly2_B-2  TM=4.433E-01  e=2.905E-01  Salmonella enterica subsp. enterica serovar Typhimurium
  1v2b-assembly2_B  TM=4.573E-01  e=7.781E-01  Nicotiana tabacum
  4gz8-assembly1_A  TM=5.296E-01  e=8.026E+00  Mus musculus

Organism: NCBI:txid1812858

Secondary structure (DSSP, 8-state):
------------------S-EEEEEEEEEE-TTS-EEEEEEEEE-TTS-EEEE--EEEEEEEEEEETTEEEEEEEEEEEETTEEEEEEEEEETTTTEEEEE-/------------------S-EEEEEEEEEE-TTS-EEEEEEEEE-TTS-EEEE--EEEEEEEEEEETTEEEEEEEEEEEETTEEEEEEEEEETTTTEEEEE-

pLDDT: mean 85.12, std 21.92, range [25.88, 98.75]

Foldseek 3Di:
DDPPPPPPPPDQPLPPQDADKFWWDWDWDADPVGDIGTAKIWGADPVRDIDIFGAKAFPDKDWDAHVNFTKIKTWIWTDDPNDIDIWIWIARPVVRTIMIGD/DDPPPPPPPPDQPLPPQDADKFWWDWDWDADPVGDIGTAKIWGADPVRDIDIFRAKAFPDKDWHAHVNFIKIKTWIWTDDPNDIDIWIWIARPVVRTIMIGD

Sequence (204 aa):
MAFGIGINTEVTDKGEIRGRQMEVAVGCWFTSKGNTIPQMVKWEDAEGFVHTIKSIKVLYKEQKNYAGVSTMEYMCEITEEEIIRQVKLIFFMEERKWCMVIMAFGIGINTEVTDKGEIRGRQMEVAVGCWFTSKGNTIPQMVKWEDAEGFVHTIKSIKVLYKEQKNYAGVSTMEYMCEITEEEIIRQVKLIFFMEERKWCMVI

Radius of gyration: 21.67 Å; Cα contacts (8 Å, |Δi|>4): 459; chains: 2; bounding box: 75×52×68 Å